Protein AF-A0AAE9Z6B3-F1 (afdb_monomer)

pLDDT: mean 93.0, std 6.12, range [59.91, 98.19]

InterPro domains:
  IPR038622 Cyclodipeptide synthase superfamily [G3DSA:3.40.50.11710] (1-185)

Foldseek 3Di:
DQAQAAEEEEEDEFPPCPPDLLLLLCCQPPVQVGYVAYEYEDALVLQLLVCVLVCVDDSVVSNVVSVVSLVVVVVSNVVSVPDDPRYDYYYPVVCPPPPLLVLLLVLLVVVLVVDPVSVVVLLVVLVVVCVVPDPPVSDDPVSSVSSSSSLSNVLSVLCCVCPPVPNQEYEYQDDDPGSNVVCVVPVVVSVCVSNVHPDGRHDYDHSPVVVD

Mean predicted aligned error: 3.73 Å

Secondary structure (DSSP, 8-state):
---TT-EEEEEE-TT-TTS-HHHHHHIIIIIGGGSSEEEEEE-HHHHHHHHHHTT-S-HHHHHHHHHHHHHHHHHHHHHHT--BTTEEEEETHHHHT-HHHHHHHHHHHHHHHH-HHHHHHHHHHHHHHHHTTS-GGG--HHHHHHHHHHHHHHHHHHHIIIIIS---EEEES---S-HHHHHHHH-HHHHHHHTT-SS---EEEEHHHH--

Nearest PDB structures (foldseek):
  9j61-assembly6_F  TM=7.966E-01  e=5.842E-08  Streptomyces cinnamoneus
  5ocd-assembly5_E  TM=8.007E-01  e=1.135E-07  Fluoribacter dumoffii NY 23
  5ocd-assembly7_G  TM=8.098E-01  e=3.250E-07  Fluoribacter dumoffii NY 23
  5ocd-assembly9_I  TM=7.956E-01  e=2.910E-07  Fluoribacter dumoffii NY 23
  5ocd-assembly6_F  TM=7.881E-01  e=7.882E-07  Fluoribacter dumoffii NY 23

Sequence (212 aa):
MITKNDTVFIPISLGNHYYSTKVLEFIKSYVLPLCSNAQILICDQLRVIIYKMRNVGSHDFISAKVDKEVAQFKRTLNNCGIPNKTTEINTWELVSDSLSYHGILSNVEALVANNPVLRDYVHSLANKLIIRFLNSEQVNAETLLLQKFYIIEETAISLYMTEIYGAQIELYRREEEGLIKYLYKYHTPELKEILHKPVLNRTFISLESIYC

Structure (mmCIF, N/CA/C/O backbone):
data_AF-A0AAE9Z6B3-F1
#
_entry.id   AF-A0AAE9Z6B3-F1
#
loop_
_atom_site.group_PDB
_atom_site.id
_atom_site.type_symbol
_atom_site.label_atom_id
_atom_site.label_alt_id
_atom_site.label_comp_id
_atom_site.label_asym_id
_atom_site.label_entity_id
_atom_site.label_seq_id
_atom_site.pdbx_PDB_ins_code
_atom_site.Cartn_x
_atom_site.Cartn_y
_atom_site.Cartn_z
_atom_site.occupancy
_atom_site.B_iso_or_equiv
_atom_site.auth_seq_id
_atom_site.auth_comp_id
_atom_site.auth_asym_id
_atom_site.auth_atom_id
_atom_site.pdbx_PDB_model_num
ATOM 1 N N . MET A 1 1 ? -1.223 8.221 18.534 1.00 79.81 1 MET A N 1
ATOM 2 C CA . MET A 1 1 ? -1.859 7.235 19.436 1.00 79.81 1 MET A CA 1
ATOM 3 C C . MET A 1 1 ? -3.200 6.888 18.817 1.00 79.81 1 MET A C 1
ATOM 5 O O . MET A 1 1 ? -3.857 7.822 18.385 1.00 79.81 1 MET A O 1
ATOM 9 N N . ILE A 1 2 ? -3.550 5.603 18.704 1.00 89.94 2 ILE A N 1
ATOM 10 C CA . ILE A 1 2 ? -4.846 5.166 18.153 1.00 89.94 2 ILE A CA 1
ATOM 11 C C . ILE A 1 2 ? -5.918 5.358 19.232 1.00 89.94 2 ILE A C 1
ATOM 13 O O . ILE A 1 2 ? -5.690 5.023 20.396 1.00 89.94 2 ILE A O 1
ATOM 17 N N . THR A 1 3 ? -7.062 5.906 18.850 1.00 89.19 3 THR A N 1
ATOM 18 C CA . THR A 1 3 ? -8.202 6.227 19.708 1.00 89.19 3 THR A CA 1
ATOM 19 C C . THR A 1 3 ? -9.478 5.579 19.183 1.00 89.19 3 THR A C 1
ATOM 21 O O . THR A 1 3 ? -9.581 5.237 18.005 1.00 89.19 3 THR A O 1
ATOM 24 N N . LYS A 1 4 ? -10.497 5.458 20.048 1.00 88.88 4 LYS A N 1
ATOM 25 C CA . LYS A 1 4 ? -11.762 4.770 19.727 1.00 88.88 4 LYS A CA 1
ATOM 26 C C . LYS A 1 4 ? -12.571 5.406 18.601 1.00 88.88 4 LYS A C 1
ATOM 28 O O . LYS A 1 4 ? -13.552 4.810 18.180 1.00 88.88 4 LYS A O 1
ATOM 33 N N . ASN A 1 5 ? -12.185 6.590 18.139 1.00 90.06 5 ASN A N 1
ATOM 34 C CA . ASN A 1 5 ? -12.819 7.260 17.011 1.00 90.06 5 ASN A CA 1
ATOM 35 C C . ASN A 1 5 ? -12.079 6.998 15.692 1.00 90.06 5 ASN A C 1
ATOM 37 O O . ASN A 1 5 ? -12.640 7.239 14.626 1.00 90.06 5 ASN A O 1
ATOM 41 N N . ASP A 1 6 ? -10.856 6.471 15.745 1.00 94.00 6 ASP A N 1
ATOM 42 C CA . ASP A 1 6 ? -10.010 6.307 14.570 1.00 94.00 6 ASP A CA 1
ATOM 43 C C . ASP A 1 6 ? -10.398 5.067 13.771 1.00 94.00 6 ASP A C 1
ATOM 45 O O . ASP A 1 6 ? -10.661 4.004 14.334 1.00 94.00 6 ASP A O 1
ATOM 49 N N . THR A 1 7 ? -10.378 5.198 12.445 1.00 96.31 7 THR A N 1
ATOM 50 C CA . THR A 1 7 ? -10.459 4.065 11.518 1.00 96.31 7 THR A CA 1
ATOM 51 C C . THR A 1 7 ? -9.062 3.731 11.008 1.00 96.31 7 THR A C 1
ATOM 53 O O . THR A 1 7 ? -8.334 4.613 10.546 1.00 96.31 7 THR A O 1
ATOM 56 N N . VAL A 1 8 ? -8.687 2.457 11.103 1.00 97.31 8 VAL A N 1
ATOM 57 C CA . VAL A 1 8 ? -7.342 1.970 10.780 1.00 97.31 8 VAL A CA 1
ATOM 58 C C . VAL A 1 8 ? -7.357 1.197 9.466 1.00 97.31 8 VAL A C 1
ATOM 60 O O . VAL A 1 8 ? -8.204 0.339 9.254 1.00 97.31 8 VAL A O 1
ATOM 63 N N . PHE A 1 9 ? -6.386 1.456 8.603 1.00 97.06 9 PHE A N 1
ATOM 64 C CA . PHE A 1 9 ? -6.072 0.688 7.408 1.00 97.06 9 PHE A CA 1
ATOM 65 C C . PHE A 1 9 ? -4.811 -0.149 7.649 1.00 97.06 9 PHE A C 1
ATOM 67 O O . PHE A 1 9 ? -3.780 0.383 8.055 1.00 97.06 9 PHE A O 1
ATOM 74 N N . ILE A 1 10 ? -4.881 -1.457 7.398 1.00 96.69 10 ILE A N 1
ATOM 75 C CA . ILE A 1 10 ? -3.757 -2.391 7.542 1.00 96.69 10 ILE A CA 1
ATOM 76 C C . ILE A 1 10 ? -3.513 -3.075 6.189 1.00 96.69 10 ILE A C 1
ATOM 78 O O . ILE A 1 10 ? -4.157 -4.090 5.895 1.00 96.69 10 ILE A O 1
ATOM 82 N N . PRO A 1 11 ? -2.604 -2.552 5.347 1.00 95.50 11 PRO A N 1
ATOM 83 C CA . PRO A 1 11 ? -2.221 -3.231 4.117 1.00 95.50 11 PRO A CA 1
ATOM 84 C C . PRO A 1 11 ? -1.402 -4.485 4.433 1.00 95.50 11 PRO A C 1
ATOM 86 O O . PRO A 1 11 ? -0.462 -4.452 5.226 1.00 95.50 11 PRO A O 1
ATOM 89 N N . ILE A 1 12 ? -1.727 -5.599 3.783 1.00 94.06 12 ILE A N 1
ATOM 90 C CA . ILE A 1 12 ? -1.006 -6.865 3.904 1.00 94.06 12 ILE A CA 1
ATOM 91 C C . ILE A 1 12 ? -0.349 -7.193 2.568 1.00 94.06 12 ILE A C 1
ATOM 93 O O . ILE A 1 12 ? -1.006 -7.596 1.608 1.00 94.06 12 ILE A O 1
ATOM 97 N N . SER A 1 13 ? 0.979 -7.098 2.533 1.00 88.44 13 SER A N 1
ATOM 98 C CA . SER A 1 13 ? 1.781 -7.599 1.417 1.00 88.44 13 SER A CA 1
ATOM 99 C C . SER A 1 13 ? 1.987 -9.113 1.552 1.00 88.44 13 SER A C 1
ATOM 101 O O . SER A 1 13 ? 2.655 -9.587 2.479 1.00 88.44 13 SER A O 1
ATOM 103 N N . LEU A 1 14 ? 1.402 -9.891 0.636 1.00 85.56 14 LEU A N 1
ATOM 104 C CA . LEU A 1 14 ? 1.547 -11.348 0.621 1.00 85.56 14 LEU A CA 1
ATOM 105 C C . LEU A 1 14 ? 2.993 -11.771 0.322 1.00 85.56 14 LEU A C 1
ATOM 107 O O . LEU A 1 14 ? 3.691 -11.199 -0.518 1.00 85.56 14 LEU A O 1
ATOM 111 N N . GLY A 1 15 ? 3.450 -12.814 1.017 1.00 77.19 15 GLY A N 1
ATOM 112 C CA . GLY A 1 15 ? 4.823 -13.319 0.934 1.00 77.19 15 GLY A CA 1
ATOM 113 C C . GLY A 1 15 ? 5.852 -12.533 1.750 1.00 77.19 15 GLY A C 1
ATOM 114 O O . GLY A 1 15 ? 7.023 -12.905 1.749 1.00 77.19 15 GLY A O 1
ATOM 115 N N . ASN A 1 16 ? 5.434 -11.492 2.477 1.00 69.25 16 ASN A N 1
ATOM 116 C CA . ASN A 1 16 ? 6.214 -10.929 3.572 1.00 69.25 16 ASN A CA 1
ATOM 117 C C . ASN A 1 16 ? 5.939 -11.745 4.845 1.00 69.25 16 ASN A C 1
ATOM 119 O O . ASN A 1 16 ? 4.817 -11.766 5.347 1.00 69.25 16 ASN A O 1
ATOM 123 N N . HIS A 1 17 ? 6.961 -12.406 5.393 1.00 77.00 17 HIS A N 1
ATOM 124 C CA . HIS A 1 17 ? 6.833 -13.234 6.603 1.00 77.00 17 HIS A CA 1
ATOM 125 C C . HIS A 1 17 ? 6.549 -12.434 7.887 1.00 77.00 17 HIS A C 1
ATOM 127 O O . HIS A 1 17 ? 6.454 -13.018 8.964 1.00 77.00 17 HIS A O 1
ATOM 133 N N . TYR A 1 18 ? 6.424 -11.108 7.793 1.00 87.44 18 TYR A N 1
ATOM 134 C CA . TYR A 1 18 ? 6.188 -10.244 8.941 1.00 87.44 18 TYR A CA 1
ATOM 135 C C . TYR A 1 18 ? 4.866 -10.532 9.661 1.00 87.44 18 TYR A C 1
ATOM 137 O O . TYR A 1 18 ? 4.858 -10.622 10.885 1.00 87.44 18 TYR A O 1
ATOM 145 N N . TYR A 1 19 ? 3.767 -10.738 8.926 1.00 90.69 19 TYR A N 1
ATOM 146 C CA . TYR A 1 19 ? 2.436 -11.002 9.497 1.00 90.69 19 TYR A CA 1
ATOM 147 C C . TYR A 1 19 ? 2.290 -12.451 9.990 1.00 90.69 19 TYR A C 1
ATOM 149 O O . TYR A 1 19 ? 1.404 -13.197 9.577 1.00 90.69 19 TYR A O 1
ATOM 157 N N . SER A 1 20 ? 3.207 -12.857 10.866 1.00 90.62 20 SER A N 1
ATOM 158 C CA . SER A 1 20 ? 3.158 -14.110 11.612 1.00 90.62 20 SER A CA 1
ATOM 159 C C . SER A 1 20 ? 1.989 -14.123 12.601 1.00 90.62 20 SER A C 1
ATOM 161 O O . SER A 1 20 ? 1.474 -13.069 12.978 1.00 90.62 20 SER A O 1
ATOM 163 N N . THR A 1 21 ? 1.617 -15.308 13.094 1.00 91.62 21 THR A N 1
ATOM 164 C CA . THR A 1 21 ? 0.572 -15.471 14.120 1.00 91.62 21 THR A CA 1
ATOM 165 C C . THR A 1 21 ? 0.771 -14.531 15.308 1.00 91.62 21 THR A C 1
ATOM 167 O O . THR A 1 21 ? -0.182 -13.894 15.732 1.00 91.62 21 THR A O 1
ATOM 170 N N . LYS A 1 22 ? 2.011 -14.345 15.781 1.00 92.88 22 LYS A N 1
ATOM 171 C CA . LYS A 1 22 ? 2.299 -13.460 16.920 1.00 92.88 22 LYS A CA 1
ATOM 172 C C . LYS A 1 22 ? 1.983 -11.987 16.632 1.00 92.88 22 LYS A C 1
ATOM 174 O O . LYS A 1 22 ? 1.460 -11.290 17.494 1.00 92.88 22 LYS A O 1
ATOM 179 N N . VAL A 1 23 ? 2.287 -11.508 15.423 1.00 93.88 23 VAL A N 1
ATOM 180 C CA . VAL A 1 23 ? 1.966 -10.129 15.008 1.00 93.88 23 VAL A CA 1
ATOM 181 C C . VAL A 1 23 ? 0.456 -9.962 14.858 1.00 93.88 23 VAL A C 1
ATOM 183 O O . VAL A 1 23 ? -0.101 -8.955 15.281 1.00 93.88 23 VAL A O 1
ATOM 186 N N . LEU A 1 24 ? -0.222 -10.963 14.296 1.00 94.75 24 LEU A N 1
ATOM 187 C CA . LEU A 1 24 ? -1.677 -10.970 14.149 1.00 94.75 24 LEU A CA 1
ATOM 188 C C . LEU A 1 24 ? -2.397 -10.990 15.510 1.00 94.75 24 LEU A C 1
ATOM 190 O O . LEU A 1 24 ? -3.359 -10.250 15.707 1.00 94.75 24 LEU A O 1
ATOM 194 N N . GLU A 1 25 ? -1.905 -11.775 16.469 1.00 94.44 25 GLU A N 1
AT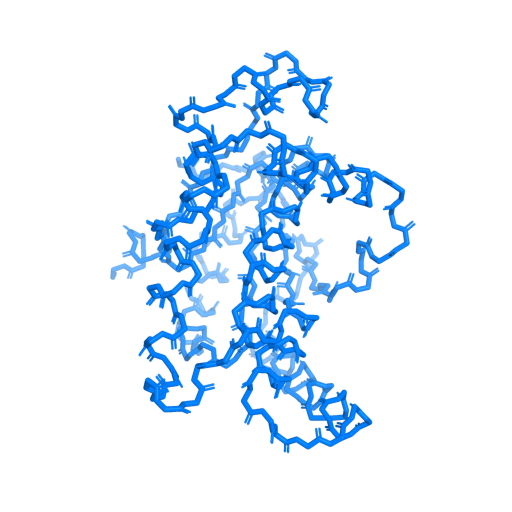OM 195 C CA . GLU A 1 25 ? -2.391 -11.800 17.855 1.00 94.44 25 GLU A CA 1
ATOM 196 C C . GLU A 1 25 ? -2.185 -10.459 18.563 1.00 94.44 25 GLU A C 1
ATOM 198 O O . GLU A 1 25 ? -3.076 -9.993 19.279 1.00 94.44 25 GLU A O 1
ATOM 203 N N . PHE A 1 26 ? -1.051 -9.795 18.331 1.00 95.06 26 PHE A N 1
ATOM 204 C CA . PHE A 1 26 ? -0.826 -8.443 18.831 1.00 95.06 26 PHE A CA 1
ATOM 205 C C . PHE A 1 26 ? -1.792 -7.433 18.211 1.00 95.06 26 PHE A C 1
ATOM 207 O O . PHE A 1 26 ? -2.439 -6.693 18.945 1.00 95.06 26 PHE A O 1
ATOM 214 N N . ILE A 1 27 ? -1.956 -7.431 16.883 1.00 95.25 27 ILE A N 1
ATOM 215 C CA . ILE A 1 27 ? -2.922 -6.549 16.211 1.00 95.25 27 ILE A CA 1
ATOM 216 C C . ILE A 1 27 ? -4.311 -6.756 16.822 1.00 95.25 27 ILE A C 1
ATOM 218 O O . ILE A 1 27 ? -4.953 -5.792 17.236 1.00 95.25 27 ILE A O 1
ATOM 222 N N . LYS A 1 28 ? -4.746 -8.010 16.970 1.00 95.25 28 LYS A N 1
ATOM 223 C CA . LYS A 1 28 ? -6.041 -8.340 17.569 1.00 95.25 28 LYS A CA 1
ATOM 224 C C . LYS A 1 28 ? -6.192 -7.853 19.007 1.00 95.25 28 LYS A C 1
ATOM 226 O O . LYS A 1 28 ? -7.256 -7.357 19.360 1.00 95.25 28 LYS A O 1
ATOM 231 N N . SER A 1 29 ? -5.189 -8.070 19.851 1.00 93.44 29 SER A N 1
ATOM 232 C CA . SER A 1 29 ? -5.301 -7.816 21.293 1.00 93.44 29 SER A CA 1
ATOM 233 C C . SER A 1 29 ? -5.010 -6.367 21.681 1.00 93.44 29 SER A C 1
ATOM 235 O O . SER A 1 29 ? -5.545 -5.898 22.682 1.00 93.44 29 SER A O 1
ATOM 237 N N . TYR A 1 30 ? -4.202 -5.655 20.892 1.00 93.00 30 TYR A N 1
ATOM 238 C CA . TYR A 1 30 ? -3.736 -4.309 21.211 1.00 93.00 30 TYR A CA 1
ATOM 239 C C . TYR A 1 30 ? -4.297 -3.236 20.277 1.00 93.00 30 TYR A C 1
ATOM 241 O O . TYR A 1 30 ? -4.717 -2.187 20.747 1.00 93.00 30 TYR A O 1
ATOM 249 N N . VAL A 1 31 ? -4.333 -3.473 18.964 1.00 93.69 31 VAL A N 1
ATOM 250 C CA . VAL A 1 31 ? -4.718 -2.443 17.982 1.00 93.69 31 VAL A CA 1
ATOM 251 C C . VAL A 1 31 ? -6.230 -2.394 17.795 1.00 93.69 31 VAL A C 1
ATOM 253 O O . VAL A 1 31 ? -6.834 -1.339 17.970 1.00 93.69 31 VAL A O 1
ATOM 256 N N . LEU A 1 32 ? -6.850 -3.529 17.457 1.00 93.88 32 LEU A N 1
ATOM 257 C CA . LEU A 1 32 ? -8.277 -3.586 17.115 1.00 93.88 32 LEU A CA 1
ATOM 258 C C . LEU A 1 32 ? -9.214 -3.082 18.235 1.00 93.88 32 LEU A C 1
ATOM 260 O O . LEU A 1 32 ? -10.207 -2.437 17.908 1.00 93.88 32 LEU A O 1
ATOM 264 N N . PRO A 1 33 ? -8.933 -3.293 19.540 1.00 93.56 33 PRO A N 1
ATOM 265 C CA . PRO A 1 33 ? -9.778 -2.762 20.612 1.00 93.56 33 PRO A CA 1
ATOM 266 C C . PRO A 1 33 ? -9.689 -1.240 20.785 1.00 93.56 33 PRO A C 1
ATOM 268 O O . PRO A 1 33 ? -10.518 -0.655 21.488 1.00 93.56 33 PRO A O 1
ATOM 271 N N . LEU A 1 34 ? -8.662 -0.606 20.207 1.00 93.38 34 LEU A N 1
ATOM 272 C CA . LEU A 1 34 ? -8.429 0.829 20.328 1.00 93.38 34 LEU A CA 1
ATOM 273 C C . LEU A 1 34 ? -9.102 1.636 19.228 1.00 93.38 34 LEU A C 1
ATOM 275 O O . LEU A 1 34 ? -9.313 2.812 19.468 1.00 93.38 34 LEU A O 1
ATOM 279 N N . CYS A 1 35 ? -9.431 1.058 18.073 1.00 93.81 35 CYS A N 1
ATOM 280 C CA . CYS A 1 35 ? -10.037 1.767 16.941 1.00 93.81 35 CYS A CA 1
ATOM 281 C C . CYS A 1 35 ? -11.561 1.574 16.865 1.00 93.81 35 CYS A C 1
ATOM 283 O O . CYS A 1 35 ? -12.096 0.601 17.398 1.00 93.81 35 CYS A O 1
ATOM 285 N N . SER A 1 36 ? -12.261 2.480 16.172 1.00 94.88 36 SER A N 1
ATOM 286 C CA . SER A 1 36 ? -13.690 2.310 15.864 1.00 94.88 36 SER A CA 1
ATOM 287 C C . SER A 1 36 ? -13.903 1.190 14.853 1.00 94.88 36 SER A C 1
ATOM 289 O O . SER A 1 36 ? -14.767 0.345 15.058 1.00 94.88 36 SER A O 1
ATOM 291 N N . ASN A 1 37 ? -13.090 1.188 13.793 1.00 95.69 37 ASN A N 1
ATOM 292 C CA . ASN A 1 37 ? -13.112 0.226 12.700 1.00 95.69 37 ASN A CA 1
ATOM 293 C C . ASN A 1 37 ? -11.693 -0.046 12.185 1.00 95.69 37 ASN A C 1
ATOM 295 O O . ASN A 1 37 ? -10.824 0.828 12.215 1.00 95.69 37 ASN A O 1
ATOM 299 N N . ALA A 1 38 ? -11.475 -1.245 11.657 1.00 97.00 38 ALA A N 1
ATOM 300 C CA . ALA A 1 38 ? -10.241 -1.638 11.000 1.00 97.00 38 ALA A CA 1
ATOM 301 C C . ALA A 1 38 ? -10.530 -2.271 9.637 1.00 97.00 38 ALA A C 1
ATOM 303 O O . ALA A 1 38 ? -11.299 -3.223 9.525 1.00 97.00 38 ALA A O 1
ATOM 304 N N . GLN A 1 39 ? -9.853 -1.771 8.612 1.00 96.94 39 GLN A N 1
ATOM 305 C CA . GLN A 1 39 ? -9.853 -2.316 7.270 1.00 96.94 39 GLN A CA 1
ATOM 306 C C . GLN A 1 39 ? -8.517 -3.003 7.006 1.00 96.94 39 GLN A C 1
ATOM 308 O O . GLN A 1 39 ? -7.496 -2.352 6.780 1.00 96.94 39 GLN A O 1
ATOM 313 N N . ILE A 1 40 ? -8.524 -4.330 6.996 1.00 97.06 40 ILE A N 1
ATOM 314 C CA . ILE A 1 40 ? -7.387 -5.125 6.539 1.00 97.06 40 ILE A CA 1
ATOM 315 C C . ILE A 1 40 ? -7.553 -5.327 5.036 1.00 97.06 40 ILE A C 1
ATOM 317 O O . ILE A 1 40 ? -8.584 -5.835 4.595 1.00 97.06 40 ILE A O 1
ATOM 321 N N . LEU A 1 41 ? -6.555 -4.931 4.250 1.00 96.81 41 LEU A N 1
ATOM 322 C CA . LEU A 1 41 ? -6.550 -5.134 2.803 1.00 96.81 41 LEU A CA 1
ATOM 323 C C . LEU A 1 41 ? -5.425 -6.089 2.435 1.00 96.81 41 LEU A C 1
ATOM 325 O O . LEU A 1 41 ? -4.251 -5.794 2.648 1.00 96.81 41 LEU A O 1
ATOM 329 N N . ILE A 1 42 ? -5.777 -7.236 1.873 1.00 96.38 42 ILE A N 1
ATOM 330 C CA . ILE A 1 42 ? -4.816 -8.171 1.305 1.00 96.38 42 ILE A CA 1
ATOM 331 C C . ILE A 1 42 ? -4.454 -7.660 -0.090 1.00 96.38 42 ILE A C 1
ATOM 333 O O . ILE A 1 42 ? -5.292 -7.685 -0.985 1.00 96.38 42 ILE A O 1
ATOM 337 N N . CYS A 1 43 ? -3.217 -7.193 -0.270 1.00 94.56 43 CYS A N 1
ATOM 338 C CA . CYS A 1 43 ? -2.735 -6.602 -1.521 1.00 94.56 43 CYS A CA 1
ATOM 339 C C . CYS A 1 43 ? -2.317 -7.692 -2.527 1.00 94.56 43 CYS A C 1
ATOM 341 O O . CYS A 1 43 ? -1.150 -7.825 -2.901 1.00 94.56 43 CYS A O 1
ATOM 343 N N . ASP A 1 44 ? -3.274 -8.517 -2.931 1.00 95.00 44 ASP A N 1
ATOM 344 C CA . ASP A 1 44 ? -3.116 -9.638 -3.857 1.00 95.00 44 ASP A CA 1
ATOM 345 C C . ASP A 1 44 ? -2.741 -9.212 -5.281 1.00 95.00 44 ASP A C 1
ATOM 347 O O . ASP A 1 44 ? -1.844 -9.812 -5.876 1.00 95.00 44 ASP A O 1
ATOM 351 N N . GLN A 1 45 ? -3.294 -8.117 -5.801 1.00 93.81 45 GLN A N 1
ATOM 352 C CA . GLN A 1 45 ? -2.881 -7.602 -7.114 1.00 93.81 45 GLN A CA 1
ATOM 353 C C . GLN A 1 45 ? -1.399 -7.187 -7.149 1.00 93.81 45 GLN A C 1
ATOM 355 O O . GLN A 1 45 ? -0.677 -7.480 -8.106 1.00 93.81 45 GLN A O 1
ATOM 360 N N . LEU A 1 46 ? -0.890 -6.589 -6.067 1.00 93.94 46 LEU A N 1
ATOM 361 C CA . LEU A 1 46 ? 0.537 -6.276 -5.938 1.00 93.94 46 LEU A CA 1
ATOM 362 C C . LEU A 1 46 ? 1.399 -7.554 -5.934 1.00 93.94 46 LEU A C 1
ATOM 364 O O . LEU A 1 46 ? 2.504 -7.577 -6.484 1.00 93.94 46 LEU A O 1
ATOM 368 N N . ARG A 1 47 ? 0.878 -8.660 -5.382 1.00 94.44 47 ARG A N 1
ATOM 369 C CA . ARG A 1 47 ? 1.537 -9.975 -5.412 1.00 94.44 47 ARG A CA 1
ATOM 370 C C . ARG A 1 47 ? 1.614 -10.555 -6.825 1.00 94.44 47 ARG A C 1
ATOM 372 O O . ARG A 1 47 ? 2.646 -11.134 -7.174 1.00 94.44 47 ARG A O 1
ATOM 379 N N . VAL A 1 48 ? 0.581 -10.363 -7.648 1.00 94.88 48 VAL A N 1
ATOM 380 C CA . VAL A 1 48 ? 0.594 -10.742 -9.073 1.00 94.88 48 VAL A CA 1
ATOM 381 C C . VAL A 1 48 ? 1.741 -10.038 -9.803 1.00 94.88 48 VAL A C 1
ATOM 383 O O . VAL A 1 48 ? 2.490 -10.694 -10.530 1.00 94.88 48 VAL A O 1
ATOM 386 N N . ILE A 1 49 ? 1.940 -8.735 -9.570 1.00 94.00 49 ILE A N 1
ATOM 387 C CA . ILE A 1 49 ? 3.041 -7.967 -10.180 1.00 94.00 49 ILE A CA 1
ATOM 388 C C . ILE A 1 49 ? 4.404 -8.544 -9.768 1.00 94.00 49 ILE A C 1
ATOM 390 O O . ILE A 1 49 ? 5.265 -8.764 -10.621 1.00 94.00 49 ILE A O 1
ATOM 394 N N . ILE A 1 50 ? 4.589 -8.883 -8.486 1.00 92.31 50 ILE A N 1
ATOM 395 C CA . ILE A 1 50 ? 5.823 -9.525 -7.997 1.00 92.31 50 ILE A CA 1
ATOM 396 C C . ILE A 1 50 ? 6.090 -10.857 -8.710 1.00 92.31 50 ILE A C 1
ATOM 398 O O . ILE A 1 50 ? 7.231 -11.146 -9.076 1.00 92.31 50 ILE A O 1
ATOM 402 N N . TYR A 1 51 ? 5.063 -11.680 -8.923 1.00 93.75 51 TYR A N 1
ATOM 403 C CA . TYR A 1 51 ? 5.218 -12.950 -9.634 1.00 93.75 51 TYR A CA 1
ATOM 404 C C . TYR A 1 51 ? 5.492 -12.797 -11.127 1.00 93.75 51 TYR A C 1
ATOM 406 O O . TYR A 1 51 ? 6.270 -13.593 -11.660 1.00 93.75 51 TYR A O 1
ATOM 414 N N . LYS A 1 52 ? 4.960 -11.752 -11.771 1.00 93.12 52 LYS A N 1
ATOM 415 C CA . LYS A 1 52 ? 5.341 -11.378 -13.141 1.00 93.12 52 LYS A CA 1
ATOM 416 C C . LYS A 1 52 ? 6.818 -10.991 -13.216 1.00 93.12 52 LYS A C 1
ATOM 418 O O . LYS A 1 52 ? 7.548 -11.5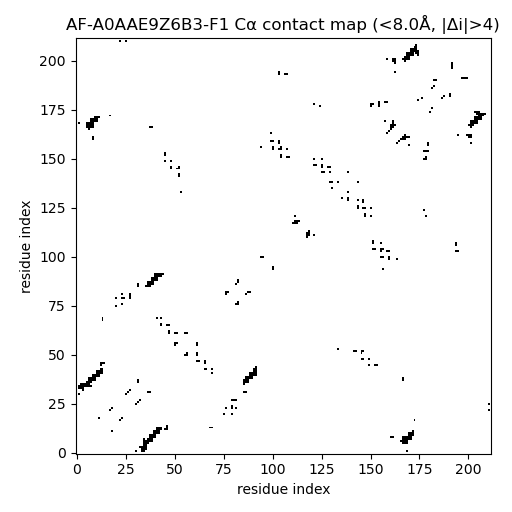73 -14.009 1.00 93.12 52 LYS A O 1
ATOM 423 N N . MET A 1 53 ? 7.289 -10.119 -12.319 1.00 91.62 53 MET A N 1
ATOM 424 C CA . MET A 1 53 ? 8.708 -9.725 -12.255 1.00 91.62 53 MET A CA 1
ATOM 425 C C . MET A 1 53 ? 9.658 -10.913 -12.043 1.00 91.62 5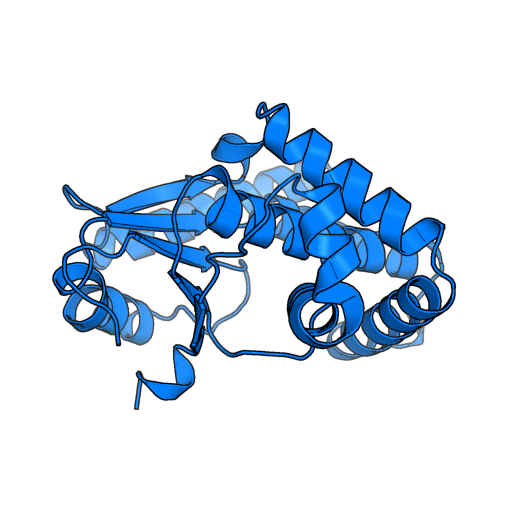3 MET A C 1
ATOM 427 O O . MET A 1 53 ? 10.792 -10.895 -12.509 1.00 91.62 53 MET A O 1
ATOM 431 N N . ARG A 1 54 ? 9.207 -11.954 -11.336 1.00 89.94 54 ARG A N 1
ATOM 432 C CA . ARG A 1 54 ? 9.982 -13.176 -11.061 1.00 89.94 54 ARG A CA 1
ATOM 433 C C . ARG A 1 54 ? 9.820 -14.271 -12.117 1.00 89.94 54 ARG A C 1
ATOM 435 O O . ARG A 1 54 ? 10.375 -15.350 -11.929 1.00 89.94 54 ARG A O 1
ATOM 442 N N . ASN A 1 55 ? 9.046 -14.025 -13.174 1.00 89.38 55 ASN A N 1
ATOM 443 C CA . ASN A 1 55 ? 8.739 -14.993 -14.226 1.00 89.38 55 ASN A CA 1
ATOM 444 C C . ASN A 1 55 ? 8.277 -16.363 -13.677 1.00 89.38 55 ASN A C 1
ATOM 446 O O . ASN A 1 55 ? 8.764 -17.418 -14.075 1.00 89.38 55 ASN A O 1
ATOM 450 N N . VAL A 1 56 ? 7.366 -16.346 -12.695 1.00 89.25 56 VAL A N 1
ATOM 451 C CA . VAL A 1 56 ? 6.940 -17.557 -11.961 1.00 89.25 56 VAL A CA 1
ATOM 452 C C . VAL A 1 56 ? 6.104 -18.517 -12.820 1.00 89.25 56 VAL A C 1
ATOM 454 O O . VAL A 1 56 ? 6.021 -19.703 -12.500 1.00 89.25 56 VAL A O 1
ATOM 457 N N . GLY A 1 57 ? 5.480 -18.032 -13.894 1.00 92.31 57 GLY A N 1
ATOM 458 C CA . GLY A 1 57 ? 4.678 -18.844 -14.806 1.00 92.31 57 GLY A CA 1
ATOM 459 C C . GLY A 1 57 ? 3.729 -18.003 -15.658 1.00 92.31 57 GLY A C 1
ATOM 460 O O . GLY A 1 57 ? 3.853 -16.781 -15.721 1.00 92.31 57 GLY A O 1
ATOM 461 N N . SER A 1 58 ? 2.763 -18.670 -16.295 1.00 95.31 58 SER A N 1
ATOM 462 C CA . SER A 1 58 ? 1.691 -18.005 -17.045 1.00 95.31 58 SER A CA 1
ATOM 463 C C . SER A 1 58 ? 0.794 -17.162 -16.134 1.00 95.31 58 SER A C 1
ATOM 465 O O . SER A 1 58 ? 0.772 -17.344 -14.915 1.00 95.31 58 SER A O 1
ATOM 467 N N . HIS A 1 59 ? 0.009 -16.263 -16.734 1.00 93.94 59 HIS A N 1
ATOM 468 C CA . HIS A 1 59 ? -0.951 -15.445 -15.997 1.00 93.94 59 HIS A CA 1
ATOM 469 C C . HIS A 1 59 ? -1.917 -16.297 -15.157 1.00 93.94 59 HIS A C 1
ATOM 471 O O . HIS A 1 59 ? -2.009 -16.077 -13.954 1.00 93.94 59 HIS A O 1
ATOM 477 N N . ASP A 1 60 ? -2.534 -17.324 -15.749 1.00 96.06 60 ASP A N 1
ATOM 478 C CA . ASP A 1 60 ? -3.480 -18.208 -15.052 1.00 96.06 60 ASP A CA 1
ATOM 479 C C . ASP A 1 60 ? -2.835 -18.935 -13.868 1.00 96.06 60 ASP A C 1
ATOM 481 O O . ASP A 1 60 ? -3.435 -19.075 -12.800 1.00 96.06 60 ASP A O 1
ATOM 485 N N . PHE A 1 61 ? -1.580 -19.368 -14.029 1.00 97.44 61 PHE A N 1
ATOM 486 C CA . PHE A 1 61 ? -0.834 -20.002 -12.948 1.00 97.44 61 PHE A CA 1
ATOM 487 C C . PHE A 1 61 ? -0.549 -19.019 -11.807 1.00 97.44 61 PHE A C 1
ATOM 489 O O . PHE A 1 61 ? -0.697 -19.374 -10.636 1.00 97.44 61 PHE A O 1
ATOM 496 N N . ILE A 1 62 ? -0.148 -17.789 -12.141 1.00 96.75 62 ILE A N 1
ATOM 497 C CA . ILE A 1 62 ? 0.103 -16.725 -11.167 1.00 96.75 62 ILE A CA 1
ATOM 498 C C . ILE A 1 62 ? -1.178 -16.407 -10.392 1.00 96.75 62 ILE A C 1
ATOM 500 O O . ILE A 1 62 ? -1.136 -16.424 -9.163 1.00 96.75 62 ILE A O 1
ATOM 504 N N . SER A 1 63 ? -2.300 -16.187 -11.080 1.00 95.12 63 SER A N 1
ATOM 505 C CA . SER A 1 63 ? -3.592 -15.888 -10.452 1.00 95.12 63 SER A CA 1
ATOM 506 C C . SER A 1 63 ? -4.017 -17.012 -9.505 1.00 95.12 63 SER A C 1
ATOM 508 O O . SER A 1 63 ? -4.170 -16.781 -8.308 1.00 95.12 63 SER A O 1
ATOM 510 N N . ALA A 1 64 ? -4.023 -18.267 -9.973 1.00 96.56 64 ALA A N 1
ATOM 511 C CA . ALA A 1 64 ? -4.377 -19.416 -9.135 1.00 96.56 64 ALA A CA 1
ATOM 512 C C . ALA A 1 64 ? -3.439 -19.603 -7.926 1.00 96.56 64 ALA A C 1
ATOM 514 O O . ALA A 1 64 ? -3.843 -20.124 -6.880 1.00 96.56 64 ALA A O 1
ATOM 515 N N . LYS A 1 65 ? -2.162 -19.220 -8.051 1.00 96.62 65 LYS A N 1
ATOM 516 C CA . LYS A 1 65 ? -1.204 -19.249 -6.940 1.00 96.62 65 LYS A CA 1
ATOM 517 C C . LYS A 1 65 ? -1.504 -18.154 -5.915 1.00 96.62 65 LYS A C 1
ATOM 519 O O . LYS A 1 65 ? -1.482 -18.444 -4.720 1.00 96.62 65 LYS A O 1
ATOM 524 N N . VAL A 1 66 ? -1.796 -16.935 -6.364 1.00 96.56 66 VAL A N 1
ATOM 525 C CA . VAL A 1 66 ? -2.164 -15.818 -5.483 1.00 96.56 66 VAL A CA 1
ATOM 526 C C . VAL A 1 66 ? -3.476 -16.111 -4.756 1.00 96.56 66 VAL A C 1
ATOM 528 O O . VAL A 1 66 ? -3.510 -15.974 -3.536 1.00 96.56 66 VAL A O 1
ATOM 531 N N . ASP A 1 67 ? -4.491 -16.648 -5.434 1.00 96.19 67 ASP A N 1
ATOM 532 C CA . ASP A 1 67 ? -5.771 -17.028 -4.813 1.00 96.19 67 ASP A CA 1
ATOM 533 C C . ASP A 1 67 ? -5.582 -18.026 -3.665 1.00 96.19 67 ASP A C 1
ATOM 535 O O . ASP A 1 67 ? -6.182 -17.909 -2.591 1.00 96.19 67 ASP A O 1
ATOM 539 N N . LYS A 1 68 ? -4.690 -19.007 -3.856 1.00 96.19 68 LYS A N 1
ATOM 540 C CA . LYS A 1 68 ? -4.329 -19.967 -2.804 1.00 96.19 68 LYS A CA 1
ATOM 541 C C . LYS A 1 68 ? -3.661 -19.283 -1.611 1.00 96.19 68 LYS A C 1
ATOM 543 O O . LYS A 1 68 ? -3.987 -19.628 -0.472 1.00 96.19 68 LYS A O 1
ATOM 548 N N . GLU A 1 69 ? -2.758 -18.329 -1.848 1.00 95.75 69 GLU A N 1
ATOM 549 C CA . GLU A 1 69 ? -2.093 -17.548 -0.793 1.00 95.75 69 GLU A CA 1
ATOM 550 C C . GLU A 1 69 ? -3.087 -16.665 -0.032 1.00 95.75 69 GLU A C 1
ATOM 552 O O . GLU A 1 69 ? -3.073 -16.659 1.200 1.00 95.75 69 GLU A O 1
ATOM 557 N N . VAL A 1 70 ? -4.002 -15.996 -0.739 1.00 96.69 70 VAL A N 1
ATOM 558 C CA . VAL A 1 70 ? -5.098 -15.215 -0.147 1.00 96.69 70 VAL A CA 1
ATOM 559 C C . VAL A 1 70 ? -5.968 -16.107 0.732 1.00 96.69 70 VAL A C 1
ATOM 561 O O . VAL A 1 70 ? -6.199 -15.791 1.900 1.00 96.69 70 VAL A O 1
ATOM 564 N N . ALA A 1 71 ? -6.422 -17.252 0.214 1.00 95.81 71 ALA A N 1
ATOM 565 C CA . ALA A 1 71 ? -7.260 -18.184 0.962 1.00 95.81 71 ALA A CA 1
ATOM 566 C C . ALA A 1 71 ? -6.540 -18.735 2.204 1.00 95.81 71 ALA A C 1
ATOM 568 O O . ALA A 1 71 ? -7.145 -18.870 3.270 1.00 95.81 71 ALA A O 1
ATOM 569 N N . GLN A 1 72 ? -5.244 -19.040 2.093 1.00 94.56 72 GLN A N 1
ATOM 570 C CA . GLN A 1 72 ? -4.431 -19.465 3.230 1.00 94.56 72 GLN A CA 1
ATOM 571 C C . GLN A 1 72 ? -4.300 -18.359 4.276 1.00 94.56 72 GLN A C 1
ATOM 573 O O . GLN A 1 72 ? -4.486 -18.628 5.461 1.00 94.56 72 GLN A O 1
ATOM 578 N N . PHE A 1 73 ? -4.032 -17.124 3.856 1.00 95.69 73 PHE A N 1
ATOM 579 C CA . PHE A 1 73 ? -3.887 -16.006 4.778 1.00 95.69 73 PHE A CA 1
ATOM 580 C C . PHE A 1 73 ? -5.211 -15.657 5.471 1.00 95.69 73 PHE A C 1
ATOM 582 O O . PHE A 1 73 ? -5.232 -15.499 6.690 1.00 95.69 73 PHE A O 1
ATOM 589 N N . LYS A 1 74 ? -6.338 -15.655 4.743 1.00 95.56 74 LYS A N 1
ATOM 590 C CA . LYS A 1 74 ? -7.683 -15.500 5.328 1.00 95.56 74 LYS A CA 1
ATOM 591 C C . LYS A 1 74 ? -7.968 -16.575 6.388 1.00 95.56 74 LYS A C 1
ATOM 593 O O . LYS A 1 74 ? -8.471 -16.246 7.460 1.00 95.56 74 LYS A O 1
ATOM 598 N N . ARG A 1 75 ? -7.583 -17.840 6.157 1.00 94.94 75 ARG A N 1
ATOM 599 C CA . ARG A 1 75 ? -7.673 -18.896 7.190 1.00 94.94 75 ARG A CA 1
ATOM 600 C C . ARG A 1 75 ? -6.823 -18.575 8.420 1.00 94.94 75 ARG A C 1
ATOM 602 O O . ARG A 1 75 ? -7.301 -18.752 9.535 1.00 94.94 75 ARG A O 1
ATOM 609 N N . THR A 1 76 ? -5.602 -18.073 8.242 1.00 94.31 76 THR A N 1
ATOM 610 C CA . THR A 1 76 ? -4.751 -17.643 9.365 1.00 94.31 76 THR A CA 1
ATOM 611 C C . THR A 1 76 ? -5.403 -16.513 10.168 1.00 94.31 76 THR A C 1
ATOM 613 O O . THR A 1 76 ? -5.454 -16.605 11.393 1.00 94.31 76 THR A O 1
ATOM 616 N N . LEU A 1 77 ? -5.961 -15.490 9.507 1.00 95.38 77 LEU A N 1
ATOM 617 C CA . LEU A 1 77 ? -6.693 -14.398 10.168 1.00 95.38 77 LEU A CA 1
ATOM 618 C C . LEU A 1 77 ? -7.898 -14.923 10.967 1.00 95.38 77 LEU A C 1
ATOM 620 O O . LEU A 1 77 ? -8.090 -14.534 12.121 1.00 95.38 77 LEU A O 1
ATOM 624 N N . ASN A 1 78 ? -8.673 -15.842 10.381 1.00 94.94 78 ASN A N 1
ATOM 625 C CA . ASN A 1 78 ? -9.815 -16.482 11.040 1.00 94.94 78 ASN A CA 1
ATOM 626 C C . ASN A 1 78 ? -9.388 -17.281 12.273 1.00 94.94 78 ASN A C 1
ATOM 628 O O . ASN A 1 78 ? -9.995 -17.138 13.330 1.00 94.94 78 ASN A O 1
ATOM 632 N N . ASN A 1 79 ? -8.316 -18.068 12.168 1.00 94.12 79 ASN A N 1
ATOM 633 C CA . ASN A 1 79 ? -7.785 -18.847 13.288 1.00 94.12 79 ASN A CA 1
ATOM 634 C C . ASN A 1 79 ? -7.257 -17.950 14.417 1.00 94.12 79 ASN A C 1
ATOM 636 O O . ASN A 1 79 ? -7.361 -18.310 15.585 1.00 94.12 79 ASN A O 1
ATOM 640 N N . CYS A 1 80 ? -6.741 -16.763 14.085 1.00 93.94 80 CYS A N 1
ATOM 641 C CA . CYS A 1 80 ? -6.384 -15.756 15.083 1.00 93.94 80 CYS A CA 1
ATOM 642 C C . CYS A 1 80 ? -7.624 -15.082 15.695 1.00 93.94 80 CYS A C 1
ATOM 644 O O . CYS A 1 80 ? -7.516 -14.435 16.733 1.00 93.94 80 CYS A O 1
ATOM 646 N N . GLY A 1 81 ? -8.812 -15.219 15.096 1.00 93.06 81 GLY A N 1
ATOM 647 C CA . GLY A 1 81 ? -10.042 -14.538 15.506 1.00 93.06 81 GLY A CA 1
ATOM 648 C C . GLY A 1 81 ? -10.004 -13.032 15.245 1.00 93.06 81 GLY A C 1
ATOM 649 O O . GLY A 1 81 ? -10.479 -12.264 16.077 1.00 93.06 81 GLY A O 1
ATOM 650 N N . ILE A 1 82 ? -9.362 -12.616 14.149 1.00 94.56 82 ILE A N 1
ATOM 651 C CA . ILE A 1 82 ? -9.290 -11.212 13.723 1.00 94.56 82 ILE A CA 1
ATOM 652 C C . ILE A 1 82 ? -10.632 -10.685 13.202 1.00 94.56 82 ILE A C 1
ATOM 654 O O . ILE A 1 82 ? -11.047 -9.632 13.690 1.00 94.56 82 ILE A O 1
ATOM 658 N N . PRO A 1 83 ? -11.323 -11.355 12.256 1.00 91.25 83 PRO A N 1
ATOM 659 C CA . PRO A 1 83 ? -12.605 -10.845 11.794 1.00 91.25 83 PRO A CA 1
ATOM 660 C C . PRO A 1 83 ? -13.597 -10.775 12.955 1.00 91.25 83 PRO A C 1
ATOM 662 O O . PRO A 1 83 ? -13.794 -11.739 13.697 1.00 91.25 83 PRO A O 1
ATOM 665 N N . ASN A 1 84 ? -14.193 -9.601 13.122 1.00 88.75 84 ASN A N 1
ATOM 666 C CA . ASN A 1 84 ? -15.152 -9.285 14.171 1.00 88.75 84 ASN A CA 1
ATOM 667 C C . ASN A 1 84 ? -16.069 -8.146 13.681 1.00 88.75 84 ASN A C 1
ATOM 669 O O . ASN A 1 84 ? -15.967 -7.721 12.534 1.00 88.75 84 ASN A O 1
ATOM 673 N N . LYS A 1 85 ? -16.968 -7.641 14.534 1.00 88.19 85 LYS A N 1
ATOM 674 C CA . LYS A 1 85 ? -17.955 -6.615 14.143 1.00 88.19 85 LYS A CA 1
ATOM 675 C C . LYS A 1 85 ? -17.354 -5.301 13.625 1.00 88.19 85 LYS A C 1
ATOM 677 O O . LYS A 1 85 ? -18.053 -4.590 12.920 1.00 88.19 85 LYS A O 1
ATOM 682 N N . THR A 1 86 ? -16.123 -4.970 14.000 1.00 90.44 86 THR A N 1
ATOM 683 C CA . THR A 1 86 ? -15.445 -3.715 13.648 1.00 90.44 86 THR A CA 1
ATOM 684 C C . THR A 1 86 ? -14.221 -3.948 12.765 1.00 90.44 86 THR A C 1
ATOM 686 O O . THR A 1 86 ? -13.405 -3.050 12.587 1.00 90.44 86 THR A O 1
ATOM 689 N N . THR A 1 87 ? -14.021 -5.162 12.242 1.00 95.56 87 THR A N 1
ATOM 690 C CA . THR A 1 87 ? -12.854 -5.495 11.416 1.00 95.56 87 THR A CA 1
ATOM 691 C C . THR A 1 87 ? -13.279 -6.169 10.125 1.00 95.56 87 THR A C 1
ATOM 693 O O . THR A 1 87 ? -13.775 -7.296 10.138 1.00 95.56 87 THR A O 1
ATOM 696 N N . GLU A 1 88 ? -13.008 -5.500 9.013 1.00 94.94 88 GLU A N 1
ATOM 697 C CA . GLU A 1 88 ? -13.276 -5.991 7.668 1.00 94.94 88 GLU A CA 1
ATOM 698 C C . GLU A 1 88 ? -11.983 -6.478 7.014 1.00 94.94 88 GLU A C 1
ATOM 700 O O . GLU A 1 88 ? -10.921 -5.863 7.142 1.00 94.94 88 GLU A O 1
ATOM 705 N N . ILE A 1 89 ? -12.065 -7.606 6.307 1.00 95.94 89 ILE A N 1
ATOM 706 C CA . ILE A 1 89 ? -10.941 -8.194 5.575 1.00 95.94 89 ILE A CA 1
ATOM 707 C C . ILE A 1 89 ? -11.319 -8.226 4.104 1.00 95.94 89 ILE A C 1
ATOM 709 O O . ILE A 1 89 ? -12.129 -9.052 3.686 1.00 95.94 89 ILE A O 1
ATOM 713 N N . ASN A 1 90 ? -10.680 -7.362 3.327 1.00 95.88 90 ASN A N 1
ATOM 714 C CA . ASN A 1 90 ? -10.917 -7.224 1.901 1.00 95.88 90 ASN A CA 1
ATOM 715 C C . ASN A 1 90 ? -9.662 -7.584 1.095 1.00 95.88 90 ASN A C 1
ATOM 717 O O . ASN A 1 90 ? -8.551 -7.669 1.621 1.00 95.88 90 ASN A O 1
ATOM 721 N N . THR A 1 91 ? -9.864 -7.846 -0.187 1.00 95.56 91 THR A N 1
ATOM 722 C CA . THR A 1 91 ? -8.831 -8.007 -1.222 1.00 95.56 91 THR A CA 1
ATOM 723 C C . THR A 1 91 ? -8.838 -6.783 -2.129 1.00 95.56 91 THR A C 1
ATOM 725 O O . THR A 1 91 ? -9.640 -5.867 -1.924 1.00 95.56 91 THR A O 1
ATOM 728 N N . TRP A 1 92 ? -7.977 -6.767 -3.148 1.00 92.31 92 TRP A N 1
ATOM 729 C CA . TRP A 1 92 ? -7.963 -5.717 -4.164 1.00 92.31 92 TRP A CA 1
ATOM 730 C C . TRP A 1 92 ? -9.332 -5.385 -4.765 1.00 92.31 92 TRP A C 1
ATOM 732 O O . TRP A 1 92 ? -9.599 -4.239 -5.119 1.00 92.31 92 TRP A O 1
ATOM 742 N N . GLU A 1 93 ? -10.214 -6.379 -4.856 1.00 93.19 93 GLU A N 1
ATOM 743 C CA . GLU A 1 93 ? -11.565 -6.237 -5.402 1.00 93.19 93 GLU A CA 1
ATOM 744 C C . GLU A 1 93 ? -12.335 -5.056 -4.792 1.00 93.19 93 GLU A C 1
ATOM 746 O O . GLU A 1 93 ? -13.057 -4.379 -5.520 1.00 93.19 93 GLU A O 1
ATOM 751 N N . LEU A 1 94 ? -12.097 -4.727 -3.512 1.00 94.00 94 LEU A N 1
ATOM 752 C CA . LEU A 1 94 ? -12.693 -3.568 -2.832 1.00 94.00 94 LEU A CA 1
ATOM 753 C C . LEU A 1 94 ? -12.512 -2.255 -3.603 1.00 94.00 94 LEU A C 1
ATOM 755 O O . LEU A 1 94 ? -13.402 -1.408 -3.589 1.00 94.00 94 LEU A O 1
ATOM 759 N N . VAL A 1 95 ? -11.356 -2.069 -4.242 1.00 92.81 95 VAL A N 1
ATOM 760 C CA . VAL A 1 95 ? -11.014 -0.825 -4.948 1.00 92.81 95 VAL A CA 1
ATOM 761 C C . VAL A 1 95 ? -11.100 -0.963 -6.467 1.00 92.81 95 VAL A C 1
ATOM 763 O O . VAL A 1 95 ? -11.058 0.043 -7.170 1.00 92.81 95 VAL A O 1
ATOM 766 N N . SER A 1 96 ? -11.257 -2.187 -6.977 1.00 90.56 96 SER A N 1
ATOM 767 C CA . SER A 1 96 ? -11.145 -2.505 -8.405 1.00 90.56 96 SER A CA 1
ATOM 768 C C . SER A 1 96 ? -12.156 -1.785 -9.304 1.00 90.56 96 SER A C 1
ATOM 770 O O . SER A 1 96 ? -11.790 -1.377 -10.403 1.00 90.56 96 SER A O 1
ATOM 772 N N . ASP A 1 97 ? -13.374 -1.537 -8.819 1.00 90.81 97 ASP A N 1
ATOM 773 C CA . ASP A 1 97 ? -14.433 -0.838 -9.566 1.00 90.81 97 ASP A CA 1
ATOM 774 C C . ASP A 1 97 ? -14.597 0.637 -9.145 1.00 90.81 97 ASP A C 1
ATOM 776 O O . ASP A 1 97 ? -15.486 1.352 -9.615 1.00 90.81 97 ASP A O 1
ATOM 780 N N . SER A 1 98 ? -13.746 1.129 -8.241 1.00 95.56 98 SER A N 1
ATOM 781 C CA . SER A 1 98 ? -13.851 2.486 -7.705 1.00 95.56 98 SER A CA 1
ATOM 782 C C . SER A 1 98 ? -13.299 3.514 -8.695 1.00 95.56 98 SER A C 1
ATOM 784 O O . SER A 1 98 ? -12.089 3.631 -8.889 1.00 95.56 98 SER A O 1
ATOM 786 N N . LEU A 1 99 ? -14.179 4.339 -9.274 1.00 95.69 99 LEU A N 1
ATOM 787 C CA . LEU A 1 99 ? -13.774 5.465 -10.130 1.00 95.69 99 LEU A CA 1
ATOM 788 C C . LEU A 1 99 ? -12.814 6.423 -9.412 1.00 95.69 99 LEU A C 1
ATOM 790 O O . LEU A 1 99 ? -11.890 6.951 -10.026 1.00 95.69 99 LEU A O 1
ATOM 794 N N . SER A 1 100 ? -13.005 6.632 -8.107 1.00 96.00 100 SER A N 1
ATOM 795 C CA . SER A 1 100 ? -12.113 7.472 -7.305 1.00 96.00 100 SER A CA 1
ATOM 796 C C . SER A 1 100 ? -10.729 6.850 -7.135 1.00 96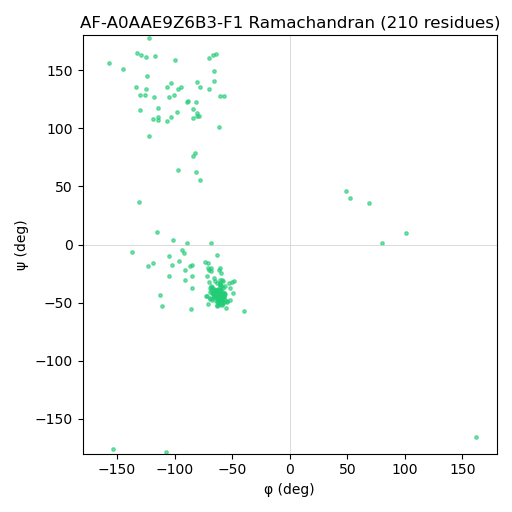.00 100 SER A C 1
ATOM 798 O O . SER A 1 100 ? -9.742 7.580 -7.138 1.00 96.00 100 SER A O 1
ATOM 800 N N . TYR A 1 101 ? -10.640 5.522 -7.010 1.00 96.88 101 TYR A N 1
ATOM 801 C CA . TYR A 1 101 ? -9.355 4.823 -6.973 1.00 96.88 101 TYR A CA 1
ATOM 802 C C . TYR A 1 101 ? -8.604 5.001 -8.297 1.00 96.88 101 TYR A C 1
ATOM 804 O O . TYR A 1 101 ? -7.470 5.477 -8.297 1.00 96.88 101 TYR A O 1
ATOM 812 N N . HIS A 1 102 ? -9.266 4.713 -9.422 1.00 97.19 102 HIS A N 1
ATOM 813 C CA . HIS A 1 102 ? -8.672 4.870 -10.755 1.00 97.19 102 HIS A CA 1
ATOM 814 C C . HIS A 1 102 ? -8.261 6.314 -11.046 1.00 97.19 102 HIS A C 1
ATOM 816 O O . HIS A 1 102 ? -7.188 6.547 -11.593 1.00 97.19 102 HIS A O 1
ATOM 822 N N . GLY A 1 103 ? -9.063 7.292 -10.615 1.00 97.50 103 GLY A N 1
ATOM 823 C CA . GLY A 1 103 ? -8.708 8.708 -10.712 1.00 97.50 103 GLY A CA 1
ATOM 824 C C . GLY A 1 103 ? -7.430 9.052 -9.941 1.00 97.50 103 GLY A C 1
ATOM 825 O O . GLY A 1 103 ? -6.554 9.724 -10.479 1.00 97.50 103 GLY A O 1
ATOM 826 N N . ILE A 1 104 ? -7.279 8.551 -8.708 1.00 97.19 104 ILE A N 1
ATOM 827 C CA . ILE A 1 104 ? -6.046 8.734 -7.926 1.00 97.19 104 ILE A CA 1
ATOM 828 C C . ILE A 1 104 ? -4.862 8.073 -8.621 1.00 97.19 104 ILE A C 1
ATOM 830 O O . ILE A 1 104 ? -3.816 8.706 -8.750 1.00 97.19 104 ILE A O 1
ATOM 834 N N . LEU A 1 105 ? -5.021 6.829 -9.071 1.00 97.56 105 LEU A N 1
ATOM 835 C CA . LEU A 1 105 ? -3.967 6.093 -9.756 1.00 97.56 105 LEU A CA 1
ATOM 836 C C . LEU A 1 105 ? -3.456 6.874 -10.973 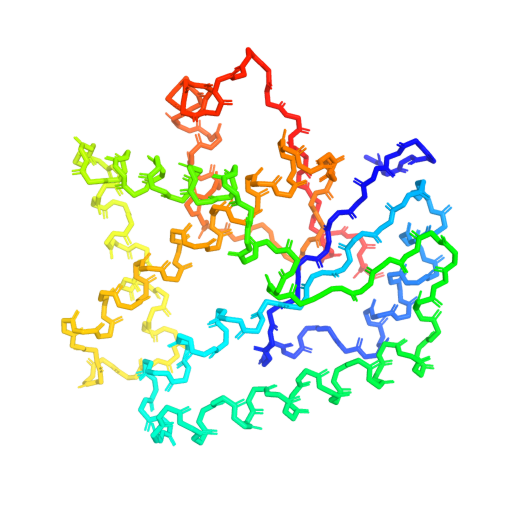1.00 97.56 105 LEU A C 1
ATOM 838 O O . LEU A 1 105 ? -2.273 7.213 -11.026 1.00 97.56 105 LEU A O 1
ATOM 842 N N . SER A 1 106 ? -4.355 7.267 -11.879 1.00 97.94 106 SER A N 1
ATOM 843 C CA . SER A 1 106 ? -4.003 8.058 -13.062 1.00 97.94 106 SER A CA 1
ATOM 844 C C . SER A 1 106 ? -3.382 9.412 -12.710 1.00 97.94 106 SER A C 1
ATOM 846 O O . SER A 1 106 ? -2.448 9.856 -13.378 1.00 97.94 106 SER A O 1
ATOM 848 N N . ASN A 1 107 ? -3.845 10.070 -11.645 1.00 98.06 107 ASN A N 1
ATOM 849 C CA . ASN A 1 107 ? -3.262 11.337 -11.215 1.00 98.06 107 ASN A CA 1
ATOM 850 C C . ASN A 1 107 ? -1.840 11.171 -10.654 1.00 98.06 107 ASN A C 1
ATOM 852 O O . ASN A 1 107 ? -0.975 12.003 -10.933 1.00 98.06 107 ASN A O 1
ATOM 856 N N . VAL A 1 108 ? -1.569 10.109 -9.888 1.00 98.12 108 VAL A N 1
ATOM 857 C CA . VAL A 1 108 ? -0.216 9.803 -9.394 1.00 98.12 108 VAL A CA 1
ATOM 858 C C . VAL A 1 108 ? 0.704 9.445 -10.563 1.00 98.12 108 VAL A C 1
ATOM 860 O O . VAL A 1 108 ? 1.831 9.939 -10.619 1.00 98.12 108 VAL A O 1
ATOM 863 N N . GLU A 1 109 ? 0.229 8.649 -11.524 1.00 98.19 109 GLU A N 1
ATOM 864 C CA . GLU A 1 109 ? 0.964 8.345 -12.757 1.00 98.19 109 GLU A CA 1
ATOM 865 C C . GLU A 1 109 ? 1.331 9.619 -13.523 1.00 98.19 109 GLU A C 1
ATOM 867 O O . GLU A 1 109 ? 2.499 9.820 -13.868 1.00 98.19 109 GLU A O 1
ATOM 872 N N . ALA A 1 110 ? 0.361 10.512 -13.738 1.00 97.88 110 ALA A N 1
ATOM 873 C CA . ALA A 1 110 ? 0.575 11.782 -14.421 1.00 97.88 110 ALA A CA 1
ATOM 874 C C . ALA A 1 110 ? 1.554 12.687 -13.659 1.00 97.88 110 ALA A C 1
ATOM 876 O O . ALA A 1 110 ? 2.443 13.284 -14.269 1.00 97.88 110 ALA A O 1
ATOM 877 N N . LEU A 1 111 ? 1.439 12.759 -12.329 1.00 97.75 111 LEU A N 1
ATOM 878 C CA . LEU A 1 111 ? 2.348 13.534 -11.488 1.00 97.75 111 LEU A CA 1
ATOM 879 C C . LEU A 1 111 ? 3.793 13.029 -11.620 1.00 97.75 111 LEU A C 1
ATOM 881 O O . LEU A 1 111 ? 4.707 13.825 -11.842 1.00 97.75 111 LEU A O 1
ATOM 885 N N . VAL A 1 112 ? 4.005 11.712 -11.544 1.00 98.00 112 VAL A N 1
ATOM 886 C CA . VAL A 1 112 ? 5.333 11.103 -11.718 1.00 98.00 112 VAL A CA 1
ATOM 887 C C . VAL A 1 112 ? 5.850 11.301 -13.145 1.00 98.00 112 VAL A C 1
ATOM 889 O O . VAL A 1 112 ? 7.031 11.583 -13.329 1.00 98.00 112 VAL A O 1
ATOM 892 N N . ALA A 1 113 ? 4.999 11.183 -14.165 1.00 97.38 113 ALA A N 1
ATOM 893 C CA . ALA A 1 113 ? 5.406 11.342 -15.559 1.00 97.38 113 ALA A CA 1
ATOM 894 C C . ALA A 1 113 ? 5.834 12.783 -15.886 1.00 97.38 113 ALA A C 1
ATOM 896 O O . ALA A 1 113 ? 6.846 12.981 -16.570 1.00 97.38 113 ALA A O 1
ATOM 897 N N . ASN A 1 114 ? 5.096 13.772 -15.376 1.00 97.06 114 ASN A N 1
ATOM 898 C CA . ASN A 1 114 ? 5.269 15.187 -15.706 1.00 97.06 114 ASN A CA 1
ATOM 899 C C . ASN A 1 114 ? 6.312 15.902 -14.837 1.00 97.06 114 ASN A C 1
ATOM 901 O O . ASN A 1 114 ? 6.818 16.947 -15.242 1.00 97.06 114 ASN A O 1
ATOM 905 N N . ASN A 1 115 ? 6.671 15.350 -13.676 1.00 97.50 115 ASN A N 1
ATOM 906 C CA . ASN A 1 115 ? 7.684 15.919 -12.791 1.00 97.50 115 ASN A CA 1
ATOM 907 C C . ASN A 1 115 ? 9.015 15.144 -12.913 1.00 97.50 115 ASN A C 1
ATOM 909 O O . ASN A 1 115 ? 9.107 14.011 -12.434 1.00 97.50 115 ASN A O 1
ATOM 913 N N . PRO A 1 116 ? 10.076 15.731 -13.510 1.00 97.25 116 PRO A N 1
ATOM 914 C CA . PRO A 1 116 ? 11.356 15.046 -13.697 1.00 97.25 116 PRO A CA 1
ATOM 915 C C . PRO A 1 116 ? 11.994 14.549 -12.396 1.00 97.25 116 PRO A C 1
ATOM 917 O O . PRO A 1 116 ? 12.531 13.448 -12.370 1.00 97.25 116 PRO A O 1
ATOM 920 N N . VAL A 1 117 ? 11.883 15.319 -11.308 1.00 97.38 117 VAL A N 1
ATOM 921 C CA . VAL A 1 117 ? 12.459 14.957 -10.004 1.00 97.38 117 VAL A CA 1
ATOM 922 C C . VAL A 1 117 ? 11.761 13.722 -9.437 1.00 97.38 117 VAL A C 1
ATOM 924 O O . VAL A 1 117 ? 12.424 12.783 -8.996 1.00 97.38 117 VAL A O 1
ATOM 927 N N . LEU A 1 118 ? 10.426 13.679 -9.503 1.00 97.31 118 LEU A N 1
ATOM 928 C CA . LEU A 1 118 ? 9.656 12.507 -9.079 1.00 97.31 118 LEU A CA 1
ATOM 929 C C . LEU A 1 118 ? 9.922 11.296 -9.968 1.00 97.31 118 LEU A C 1
ATOM 931 O O . LEU A 1 118 ? 10.070 10.184 -9.460 1.00 97.31 118 LEU A O 1
ATOM 935 N N . ARG A 1 119 ? 10.027 11.499 -11.282 1.00 97.69 119 ARG A N 1
ATOM 936 C CA . ARG A 1 119 ? 10.355 10.435 -12.233 1.00 97.69 119 ARG A CA 1
ATOM 937 C C . ARG A 1 119 ? 11.703 9.789 -11.917 1.00 97.69 119 ARG A C 1
ATOM 939 O O . ARG A 1 119 ? 11.792 8.560 -11.878 1.00 97.69 119 ARG A O 1
ATOM 946 N N . ASP A 1 120 ? 12.723 10.600 -11.651 1.00 97.62 120 ASP A N 1
ATOM 947 C CA . ASP A 1 120 ? 14.070 10.133 -11.311 1.00 97.62 120 ASP A CA 1
ATOM 948 C C . ASP A 1 120 ? 14.100 9.457 -9.933 1.00 97.62 120 ASP A C 1
ATOM 950 O O . ASP A 1 120 ? 14.749 8.418 -9.758 1.00 97.62 120 ASP A O 1
ATOM 954 N N . TYR A 1 121 ? 13.336 9.982 -8.969 1.00 97.62 121 TYR A N 1
ATOM 955 C CA . TYR A 1 121 ? 13.155 9.360 -7.659 1.00 97.62 121 TYR A CA 1
ATOM 956 C C . TYR A 1 121 ? 12.513 7.971 -7.774 1.00 97.62 121 TYR A C 1
ATOM 958 O O . TYR A 1 121 ? 13.069 6.996 -7.269 1.00 97.62 121 TYR A O 1
ATOM 966 N N . VAL A 1 122 ? 11.384 7.851 -8.482 1.00 97.62 122 VAL A N 1
ATOM 967 C CA . VAL A 1 122 ? 10.683 6.572 -8.689 1.00 97.62 122 VAL A CA 1
ATOM 968 C C . VAL A 1 122 ? 11.561 5.588 -9.456 1.00 97.62 122 VAL A C 1
ATOM 970 O O . VAL A 1 122 ? 11.614 4.412 -9.100 1.00 97.62 122 VAL A O 1
ATOM 973 N N . HIS A 1 123 ? 12.304 6.049 -10.466 1.00 96.25 123 HIS A N 1
ATOM 974 C CA . HIS A 1 123 ? 13.267 5.214 -11.182 1.00 96.25 123 HIS A CA 1
ATOM 975 C C . HIS A 1 123 ? 14.357 4.667 -10.246 1.00 96.25 123 HIS A C 1
ATOM 977 O O . HIS A 1 123 ? 14.641 3.467 -10.253 1.00 96.25 123 HIS A O 1
ATOM 983 N N . SER A 1 124 ? 14.941 5.527 -9.411 1.00 95.12 124 SER A N 1
ATOM 984 C CA . SER A 1 124 ? 15.985 5.147 -8.454 1.00 95.12 124 SER A CA 1
ATOM 985 C C . SER A 1 124 ? 15.458 4.189 -7.384 1.00 95.12 124 SER A C 1
ATOM 987 O O . SER A 1 124 ? 16.103 3.185 -7.071 1.00 95.12 124 SER A O 1
ATOM 989 N N . LEU A 1 125 ? 14.259 4.459 -6.861 1.00 95.31 125 LEU A N 1
ATOM 990 C CA . LEU A 1 125 ? 13.580 3.600 -5.896 1.00 95.31 125 LEU A CA 1
ATOM 991 C C . LEU A 1 125 ? 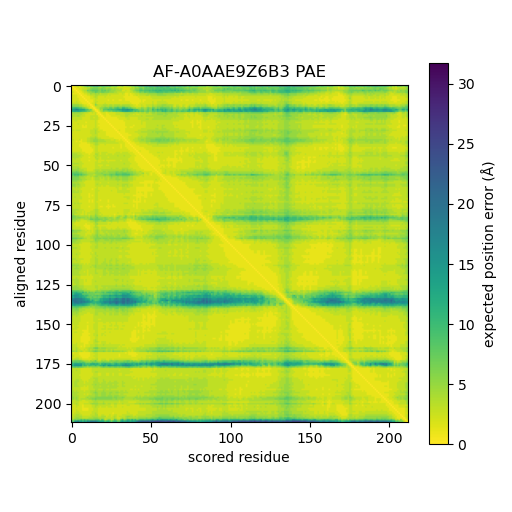13.269 2.224 -6.498 1.00 95.31 125 LEU A C 1
ATOM 993 O O . LEU A 1 125 ? 13.538 1.209 -5.859 1.00 95.31 125 LEU A O 1
ATOM 997 N N . ALA A 1 126 ? 12.775 2.174 -7.737 1.00 94.75 126 ALA A N 1
ATOM 998 C CA . ALA A 1 126 ? 12.485 0.923 -8.430 1.00 94.75 126 ALA A CA 1
ATOM 999 C C . ALA A 1 126 ? 13.744 0.059 -8.603 1.00 94.75 126 ALA A C 1
ATOM 1001 O O . ALA A 1 126 ? 13.726 -1.117 -8.238 1.00 94.75 126 ALA A O 1
ATOM 1002 N N . ASN A 1 127 ? 14.858 0.647 -9.054 1.00 91.94 127 ASN A N 1
ATOM 1003 C CA . ASN A 1 127 ? 16.141 -0.059 -9.143 1.00 91.94 127 ASN A CA 1
ATOM 1004 C C . ASN A 1 127 ? 16.592 -0.597 -7.776 1.00 91.94 127 ASN A C 1
ATOM 1006 O O . ASN A 1 127 ? 16.934 -1.773 -7.652 1.00 91.94 127 ASN A O 1
ATOM 1010 N N . LYS A 1 128 ? 16.545 0.243 -6.732 1.00 91.12 128 LYS A N 1
ATOM 1011 C CA . LYS A 1 128 ? 16.927 -0.140 -5.364 1.00 91.12 128 LYS A CA 1
ATOM 1012 C C . LYS A 1 128 ? 16.096 -1.312 -4.843 1.00 91.12 128 LYS A C 1
ATOM 1014 O O . LYS A 1 128 ? 16.646 -2.201 -4.196 1.00 91.12 128 LYS A O 1
ATOM 1019 N N . LEU A 1 129 ? 14.784 -1.303 -5.082 1.00 89.50 129 LEU A N 1
ATOM 1020 C CA . LEU A 1 129 ? 13.881 -2.343 -4.594 1.00 89.50 129 LEU A CA 1
ATOM 1021 C C . LEU A 1 129 ? 14.059 -3.655 -5.356 1.00 89.50 129 LEU A C 1
ATOM 1023 O O . LEU A 1 129 ? 14.173 -4.689 -4.704 1.00 89.50 129 LEU A O 1
ATOM 1027 N N . ILE A 1 130 ? 14.162 -3.621 -6.688 1.00 88.06 130 ILE A N 1
ATOM 1028 C CA . ILE A 1 130 ? 14.351 -4.827 -7.511 1.00 88.06 130 ILE A CA 1
ATOM 1029 C C . ILE A 1 130 ? 15.599 -5.609 -7.094 1.00 88.06 130 ILE A C 1
ATOM 1031 O O . ILE A 1 130 ? 15.530 -6.824 -6.908 1.00 88.06 130 ILE A O 1
ATOM 1035 N N . ILE A 1 131 ? 16.721 -4.917 -6.881 1.00 82.56 131 ILE A N 1
ATOM 1036 C CA . ILE A 1 131 ? 18.003 -5.549 -6.528 1.00 82.56 131 ILE A CA 1
ATOM 1037 C C . ILE A 1 131 ? 17.919 -6.316 -5.193 1.00 82.56 131 ILE A C 1
ATOM 1039 O O . ILE A 1 131 ? 18.698 -7.234 -4.953 1.00 82.56 131 ILE A O 1
ATOM 1043 N N . ARG A 1 132 ? 16.953 -6.001 -4.314 1.00 78.38 132 ARG A N 1
ATOM 1044 C CA . ARG A 1 132 ? 16.762 -6.733 -3.048 1.00 78.38 132 ARG A CA 1
ATOM 1045 C C . ARG A 1 132 ? 16.204 -8.145 -3.236 1.00 78.38 132 ARG A C 1
ATOM 1047 O O . ARG A 1 132 ? 16.294 -8.939 -2.303 1.00 78.38 132 ARG A O 1
ATOM 1054 N N . PHE A 1 133 ? 15.571 -8.448 -4.369 1.00 77.31 133 PHE A N 1
ATOM 1055 C CA . PHE A 1 133 ? 14.881 -9.728 -4.565 1.00 77.31 133 PHE A CA 1
ATOM 1056 C C . PHE A 1 133 ? 15.107 -10.388 -5.930 1.00 77.31 133 PHE A C 1
ATOM 1058 O O . PHE A 1 133 ? 14.663 -11.523 -6.111 1.00 77.31 133 PHE A O 1
ATOM 1065 N N . LEU A 1 134 ? 15.779 -9.715 -6.865 1.00 78.31 134 LEU A N 1
ATOM 1066 C CA . LEU A 1 134 ? 16.262 -10.275 -8.125 1.00 78.31 134 LEU A CA 1
ATOM 1067 C C . LEU A 1 134 ? 17.771 -10.056 -8.239 1.00 78.31 134 LEU A C 1
ATOM 1069 O O . LEU A 1 134 ? 18.288 -9.019 -7.820 1.00 78.31 134 LEU A O 1
ATOM 1073 N N . ASN A 1 135 ? 18.467 -11.017 -8.846 1.00 73.50 135 ASN A N 1
ATOM 1074 C CA . ASN A 1 135 ? 19.864 -10.820 -9.225 1.00 73.50 135 ASN A CA 1
ATOM 1075 C C . ASN A 1 135 ? 19.947 -9.741 -10.313 1.00 73.50 135 ASN A C 1
ATOM 1077 O O . ASN A 1 135 ? 19.034 -9.621 -11.131 1.00 73.50 135 ASN A O 1
ATOM 1081 N N . SER A 1 136 ? 21.048 -8.985 -10.364 1.00 70.62 136 SER A N 1
ATOM 1082 C CA . SER A 1 136 ? 21.254 -7.909 -11.351 1.00 70.62 136 SER A CA 1
ATOM 1083 C C . SER A 1 136 ? 21.044 -8.371 -12.799 1.00 70.62 136 SER A C 1
ATOM 1085 O O . SER A 1 136 ? 20.517 -7.620 -13.611 1.00 70.62 136 SER A O 1
ATOM 1087 N N . GLU A 1 137 ? 21.381 -9.624 -13.106 1.00 68.94 137 GLU A N 1
ATOM 1088 C CA . GLU A 1 137 ? 21.220 -10.249 -14.428 1.00 68.94 137 GLU A CA 1
ATOM 1089 C C . GLU A 1 137 ? 19.753 -10.472 -14.842 1.00 68.94 137 GLU A C 1
ATOM 1091 O O . GLU A 1 137 ? 19.457 -10.618 -16.024 1.00 68.94 137 GLU A O 1
ATOM 1096 N N . GLN A 1 138 ? 18.822 -10.486 -13.884 1.00 73.38 138 GLN A N 1
ATOM 1097 C CA . GLN A 1 138 ? 17.380 -10.645 -14.122 1.00 73.38 138 GLN A CA 1
ATOM 1098 C C . GLN A 1 138 ? 16.655 -9.294 -14.238 1.00 73.38 138 GLN A C 1
ATOM 1100 O O . GLN A 1 138 ? 15.451 -9.245 -14.504 1.00 73.38 138 GLN A O 1
ATOM 1105 N N . VAL A 1 139 ? 17.371 -8.185 -14.024 1.00 82.75 139 VAL A N 1
ATOM 1106 C CA . VAL A 1 139 ? 16.823 -6.834 -14.125 1.00 82.75 139 VAL A CA 1
ATOM 1107 C C . VAL A 1 139 ? 16.859 -6.396 -15.581 1.00 82.75 139 VAL A C 1
ATOM 1109 O O . VAL A 1 139 ? 17.914 -6.106 -16.138 1.00 82.75 139 VAL A O 1
ATOM 1112 N N . ASN A 1 140 ? 15.687 -6.327 -16.201 1.00 88.25 140 ASN A N 1
ATOM 1113 C CA . ASN A 1 140 ? 15.513 -5.792 -17.546 1.00 88.25 140 ASN A CA 1
ATOM 1114 C C . ASN A 1 140 ? 14.504 -4.627 -17.536 1.00 88.25 140 ASN A C 1
ATOM 1116 O O . ASN A 1 140 ? 13.936 -4.276 -16.496 1.00 88.25 140 ASN A O 1
ATOM 1120 N N . ALA A 1 141 ? 14.291 -4.007 -18.699 1.00 90.81 141 ALA A N 1
ATOM 1121 C CA . ALA A 1 141 ? 13.397 -2.859 -18.836 1.00 90.81 141 ALA A CA 1
ATOM 1122 C C . ALA A 1 141 ? 11.941 -3.173 -18.442 1.00 90.81 141 ALA A C 1
ATOM 1124 O O . ALA A 1 141 ? 11.275 -2.318 -17.860 1.00 90.81 141 ALA A O 1
ATOM 1125 N N . GLU A 1 142 ? 11.464 -4.390 -18.714 1.00 92.12 142 GLU A N 1
ATOM 1126 C CA . GLU A 1 142 ? 10.115 -4.839 -18.358 1.00 92.12 142 GLU A CA 1
ATOM 1127 C C . GLU A 1 142 ? 9.969 -5.007 -16.841 1.00 92.12 142 GLU A C 1
ATOM 1129 O O . GLU A 1 142 ? 9.041 -4.461 -16.247 1.00 92.12 142 GLU A O 1
ATOM 1134 N N . THR A 1 143 ? 10.924 -5.669 -16.184 1.00 92.38 143 THR A N 1
ATOM 1135 C CA . THR A 1 143 ? 10.964 -5.801 -14.720 1.00 92.38 143 THR A CA 1
ATOM 1136 C C . THR A 1 143 ? 10.983 -4.430 -14.047 1.00 92.38 143 THR A C 1
ATOM 1138 O O . THR A 1 143 ? 10.238 -4.188 -13.097 1.00 92.38 143 THR A O 1
ATOM 1141 N N . LEU A 1 144 ? 11.799 -3.503 -14.559 1.00 93.62 144 LEU A N 1
ATOM 1142 C CA . LEU A 1 144 ? 11.869 -2.141 -14.039 1.00 93.62 144 LEU A CA 1
ATOM 1143 C C . LEU A 1 144 ? 10.548 -1.386 -14.219 1.00 93.62 144 LEU A C 1
ATOM 1145 O O . LEU A 1 144 ? 10.132 -0.660 -13.317 1.00 93.62 144 LEU A O 1
ATOM 1149 N N . LEU A 1 145 ? 9.883 -1.556 -15.362 1.00 95.19 145 LEU A N 1
ATOM 1150 C CA . LEU A 1 145 ? 8.569 -0.974 -15.613 1.00 95.19 145 LEU A CA 1
ATOM 1151 C C . LEU A 1 145 ? 7.520 -1.523 -14.633 1.00 95.19 145 LEU A C 1
ATOM 1153 O O . LEU A 1 145 ? 6.821 -0.740 -13.994 1.00 95.19 145 LEU A O 1
ATOM 1157 N N . LEU A 1 146 ? 7.472 -2.844 -14.441 1.00 95.75 146 LEU A N 1
ATOM 1158 C CA . LEU A 1 146 ? 6.574 -3.493 -13.482 1.00 95.75 146 LEU A CA 1
ATOM 1159 C C . LEU A 1 146 ? 6.809 -3.014 -12.045 1.00 95.75 146 LEU A C 1
ATOM 1161 O O . LEU A 1 146 ? 5.846 -2.787 -11.318 1.00 95.75 146 LEU A O 1
ATOM 1165 N N . GLN A 1 147 ? 8.061 -2.802 -11.633 1.00 95.56 147 GLN A N 1
ATOM 1166 C CA . GLN A 1 147 ? 8.348 -2.269 -10.300 1.00 95.56 147 GLN A CA 1
ATOM 1167 C C . GLN A 1 147 ? 7.889 -0.817 -10.141 1.00 95.56 147 GLN A C 1
ATOM 1169 O O . GLN A 1 147 ? 7.429 -0.437 -9.065 1.00 95.56 147 GLN A O 1
ATOM 1174 N N . LYS A 1 148 ? 8.003 0.012 -11.184 1.00 96.75 148 LYS A N 1
ATOM 1175 C CA . LYS A 1 148 ? 7.467 1.380 -11.144 1.00 96.75 148 LYS A CA 1
ATOM 1176 C C . LYS A 1 148 ? 5.951 1.362 -11.001 1.00 96.75 148 LYS A C 1
ATOM 1178 O O . LYS A 1 148 ? 5.438 2.081 -10.149 1.00 96.75 148 LYS A O 1
ATOM 1183 N N . PHE A 1 149 ? 5.266 0.501 -11.758 1.00 96.50 149 PHE A N 1
ATOM 1184 C CA . PHE A 1 149 ? 3.828 0.291 -11.592 1.00 96.50 149 PHE A CA 1
ATOM 1185 C C . PHE A 1 149 ? 3.497 -0.170 -10.178 1.00 96.50 149 PHE A C 1
ATOM 1187 O O . PHE A 1 149 ? 2.667 0.456 -9.541 1.00 96.50 149 PHE A O 1
ATOM 1194 N N . TYR A 1 150 ? 4.214 -1.156 -9.630 1.00 95.88 150 TYR A N 1
ATOM 1195 C CA . TYR A 1 150 ? 4.038 -1.585 -8.239 1.00 95.88 150 TYR A CA 1
ATOM 1196 C C . TYR A 1 150 ? 4.118 -0.407 -7.251 1.00 95.88 150 TYR A C 1
ATOM 1198 O O . TYR A 1 150 ? 3.264 -0.281 -6.382 1.00 95.88 150 TYR A O 1
ATOM 1206 N N . ILE A 1 151 ? 5.130 0.461 -7.373 1.00 96.69 151 ILE A N 1
ATOM 1207 C CA . ILE A 1 151 ? 5.339 1.600 -6.457 1.00 96.69 151 ILE A CA 1
ATOM 1208 C C . ILE A 1 151 ? 4.195 2.617 -6.554 1.00 96.69 151 ILE A C 1
ATOM 1210 O O . ILE A 1 151 ? 3.745 3.151 -5.535 1.00 96.69 151 ILE A O 1
ATOM 1214 N N . ILE A 1 152 ? 3.758 2.912 -7.778 1.00 97.69 152 ILE A N 1
ATOM 1215 C CA . ILE A 1 152 ? 2.668 3.851 -8.043 1.00 97.69 152 ILE A CA 1
ATOM 1216 C C . ILE A 1 152 ? 1.346 3.280 -7.521 1.00 97.69 152 ILE A C 1
ATOM 1218 O O . ILE A 1 152 ? 0.648 3.964 -6.779 1.00 97.69 152 ILE A O 1
ATOM 1222 N N . GLU A 1 153 ? 1.061 2.018 -7.828 1.00 96.50 153 GLU A N 1
ATOM 1223 C CA . GLU A 1 153 ? -0.129 1.288 -7.398 1.00 96.50 153 GLU A CA 1
ATOM 1224 C C . GLU A 1 153 ? -0.206 1.220 -5.861 1.00 96.50 153 GLU A C 1
ATOM 1226 O O . GLU A 1 153 ? -1.215 1.585 -5.262 1.00 96.50 153 GLU A O 1
ATOM 1231 N N . GLU A 1 154 ? 0.901 0.859 -5.196 1.00 95.62 154 GLU A N 1
ATOM 1232 C CA . GLU A 1 154 ? 1.018 0.844 -3.729 1.00 95.62 154 GLU A CA 1
ATOM 1233 C C . GLU A 1 154 ? 0.701 2.217 -3.115 1.00 95.62 154 GLU A C 1
ATOM 1235 O O . GLU A 1 154 ? -0.031 2.326 -2.126 1.00 95.62 154 GLU A O 1
ATOM 1240 N N . THR A 1 155 ? 1.208 3.280 -3.743 1.00 97.19 155 THR A N 1
ATOM 1241 C CA . THR A 1 155 ? 0.953 4.664 -3.329 1.00 97.19 155 THR A CA 1
ATOM 1242 C C . THR A 1 155 ? -0.511 5.044 -3.530 1.00 97.19 155 THR A C 1
ATOM 1244 O O . THR A 1 155 ? -1.121 5.606 -2.622 1.00 97.19 155 THR A O 1
ATOM 1247 N N . ALA A 1 156 ? -1.094 4.718 -4.685 1.00 97.12 156 ALA A N 1
ATOM 1248 C CA . ALA A 1 156 ? -2.470 5.054 -5.025 1.00 97.12 156 ALA A CA 1
ATOM 1249 C C . ALA A 1 156 ? -3.475 4.409 -4.062 1.00 97.12 156 ALA A C 1
ATOM 1251 O O . ALA A 1 156 ? -4.382 5.091 -3.587 1.00 97.12 156 ALA A O 1
ATOM 1252 N N . ILE A 1 157 ? -3.287 3.135 -3.698 1.00 96.44 157 ILE A N 1
ATOM 1253 C CA . ILE A 1 157 ? -4.154 2.459 -2.716 1.00 96.44 157 ILE A CA 1
ATOM 1254 C C . ILE A 1 157 ? -4.055 3.145 -1.371 1.00 96.44 157 ILE A C 1
ATOM 1256 O O . ILE A 1 157 ? -5.073 3.402 -0.740 1.00 96.44 157 ILE A O 1
ATOM 1260 N N . SER A 1 158 ? -2.835 3.415 -0.905 1.00 96.19 158 SER A N 1
ATOM 1261 C CA . SER A 1 158 ? -2.649 4.016 0.407 1.00 96.19 158 SER A CA 1
ATOM 1262 C C . SER A 1 158 ? -3.326 5.388 0.465 1.00 96.19 158 SER A C 1
ATOM 1264 O O . SER A 1 158 ? -4.075 5.660 1.405 1.00 96.19 158 SER A O 1
ATOM 1266 N N . LEU A 1 159 ? -3.177 6.207 -0.581 1.00 97.12 159 LEU A N 1
ATOM 1267 C CA . LEU A 1 159 ? -3.893 7.476 -0.707 1.00 97.12 159 LEU A CA 1
ATOM 1268 C C . LEU A 1 159 ? -5.410 7.275 -0.747 1.00 97.12 159 LEU A C 1
ATOM 1270 O O . LEU A 1 159 ? -6.126 7.928 0.004 1.00 97.12 159 LEU A O 1
ATOM 1274 N N . TYR A 1 160 ? -5.916 6.350 -1.562 1.00 97.19 160 TYR A N 1
ATOM 1275 C CA . TYR A 1 160 ? -7.348 6.067 -1.638 1.00 97.19 160 TYR A CA 1
ATOM 1276 C C . TYR A 1 160 ? -7.913 5.650 -0.274 1.00 97.19 160 TYR A C 1
ATOM 1278 O O . TYR A 1 160 ? -8.885 6.237 0.201 1.00 97.19 160 TYR A O 1
ATOM 1286 N N . MET A 1 161 ? -7.275 4.691 0.396 1.00 97.12 161 MET A N 1
ATOM 1287 C CA . MET A 1 161 ? -7.735 4.156 1.675 1.00 97.12 161 MET A CA 1
ATOM 1288 C C . MET A 1 161 ? -7.711 5.208 2.787 1.00 97.12 161 MET A C 1
ATOM 1290 O O . MET A 1 161 ? -8.628 5.273 3.608 1.00 97.12 161 MET A O 1
ATOM 1294 N N . THR A 1 162 ? -6.684 6.054 2.810 1.00 96.56 162 THR A N 1
ATOM 1295 C CA . THR A 1 162 ? -6.472 6.996 3.916 1.00 96.56 162 THR A CA 1
ATOM 1296 C C . THR A 1 162 ? -7.134 8.351 3.688 1.00 96.56 162 THR A C 1
ATOM 1298 O O . THR A 1 162 ? -7.589 8.980 4.644 1.00 96.56 162 THR A O 1
ATOM 1301 N N . GLU A 1 163 ? -7.254 8.791 2.433 1.00 96.50 163 GLU A N 1
ATOM 1302 C CA . GLU A 1 163 ? -7.759 10.121 2.092 1.00 96.50 163 GLU A CA 1
ATOM 1303 C C . GLU A 1 163 ? -9.189 10.123 1.545 1.00 96.50 163 GLU A C 1
ATOM 1305 O O . GLU A 1 163 ? -9.872 11.136 1.728 1.00 96.50 163 GLU A O 1
ATOM 1310 N N . ILE A 1 164 ? -9.653 9.032 0.920 1.00 95.38 164 ILE A N 1
ATOM 1311 C CA . ILE A 1 164 ? -10.993 8.937 0.310 1.00 95.38 164 ILE A CA 1
ATOM 1312 C C . ILE A 1 164 ? -11.899 7.968 1.070 1.00 95.38 164 ILE A C 1
ATOM 1314 O O . ILE A 1 164 ? -12.987 8.357 1.482 1.00 95.38 164 ILE A O 1
ATOM 1318 N N . TYR A 1 165 ? -11.453 6.730 1.294 1.00 94.44 165 TYR A N 1
ATOM 1319 C CA . TYR A 1 165 ? -12.234 5.707 2.001 1.00 94.44 165 TYR A CA 1
ATOM 1320 C C . TYR A 1 165 ? -12.461 6.065 3.479 1.00 94.44 165 TYR A C 1
ATOM 1322 O O . TYR A 1 165 ? -13.476 5.700 4.063 1.00 94.44 165 TYR A O 1
ATOM 1330 N N . GLY A 1 166 ? -11.533 6.819 4.082 1.00 92.62 166 GLY A N 1
ATOM 1331 C CA . GLY A 1 166 ? -11.674 7.369 5.435 1.00 92.62 166 GLY A CA 1
ATOM 1332 C C . GLY A 1 166 ? -10.923 6.607 6.530 1.00 92.62 166 GLY A C 1
ATOM 1333 O O . GLY A 1 166 ? -11.092 6.919 7.709 1.00 92.62 166 GLY A O 1
ATOM 1334 N N . ALA A 1 167 ? -10.058 5.654 6.176 1.00 94.44 167 ALA A N 1
ATOM 1335 C CA . ALA A 1 167 ? -9.203 4.947 7.125 1.00 94.44 167 ALA A CA 1
ATOM 1336 C C . ALA A 1 167 ? -7.922 5.748 7.412 1.00 94.44 167 ALA A C 1
ATOM 1338 O O . ALA A 1 167 ? -6.847 5.462 6.893 1.00 94.44 167 ALA A O 1
ATOM 1339 N N . GLN A 1 168 ? -8.064 6.798 8.221 1.00 91.81 168 GLN A N 1
ATOM 1340 C CA . GLN A 1 168 ? -7.061 7.852 8.428 1.00 91.81 168 GLN A CA 1
ATOM 1341 C C . GLN A 1 168 ? -5.710 7.346 8.946 1.00 91.81 168 GLN A C 1
ATOM 1343 O O . GLN A 1 168 ? -4.678 7.949 8.652 1.00 91.81 168 GLN A O 1
ATOM 1348 N N . ILE A 1 169 ? -5.698 6.261 9.724 1.00 96.50 169 ILE A N 1
ATOM 1349 C CA . ILE A 1 169 ? -4.463 5.683 10.253 1.00 96.50 169 ILE A CA 1
ATOM 1350 C C . ILE A 1 169 ? -4.040 4.514 9.376 1.00 96.50 169 ILE A C 1
ATOM 1352 O O . ILE A 1 169 ? -4.690 3.476 9.384 1.00 96.50 169 ILE A O 1
ATOM 1356 N N . GLU A 1 170 ? -2.910 4.635 8.691 1.00 96.62 170 GLU A N 1
ATOM 1357 C CA . GLU A 1 170 ? -2.263 3.492 8.057 1.00 96.62 170 GLU A CA 1
ATOM 1358 C C . GLU A 1 170 ? -1.291 2.832 9.030 1.00 96.62 170 GLU A C 1
ATOM 1360 O O . GLU A 1 170 ? -0.349 3.457 9.523 1.00 96.62 170 GLU A O 1
ATOM 1365 N N . LEU A 1 171 ? -1.509 1.546 9.275 1.00 95.62 171 LEU A N 1
ATOM 1366 C CA . LEU A 1 171 ? -0.700 0.727 10.155 1.00 95.62 171 LEU A CA 1
ATOM 1367 C C . LEU A 1 171 ? 0.005 -0.359 9.342 1.00 95.62 171 LEU A C 1
ATOM 1369 O O . LEU A 1 171 ? -0.602 -1.345 8.922 1.00 95.62 171 LEU A O 1
ATOM 1373 N N . TYR A 1 172 ? 1.311 -0.201 9.153 1.00 94.12 172 TYR A N 1
ATOM 1374 C CA . TYR A 1 172 ? 2.128 -1.141 8.387 1.00 94.12 172 TYR A CA 1
ATOM 1375 C C . TYR A 1 172 ? 3.410 -1.492 9.130 1.00 94.12 172 TYR A C 1
ATOM 1377 O O . TYR A 1 172 ? 3.790 -0.815 10.082 1.00 94.12 172 TYR A O 1
ATOM 1385 N N . ARG A 1 173 ? 4.088 -2.563 8.697 1.00 90.69 173 ARG A N 1
ATOM 1386 C CA . ARG A 1 173 ? 5.321 -3.085 9.309 1.00 90.69 173 ARG A CA 1
ATOM 1387 C C . ARG A 1 173 ? 6.277 -1.978 9.761 1.00 90.69 173 ARG A C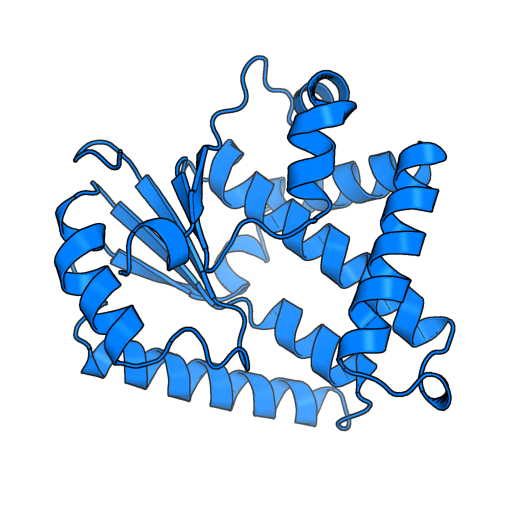 1
ATOM 1389 O O . ARG A 1 173 ? 6.639 -1.936 10.930 1.00 90.69 173 ARG A O 1
ATOM 1396 N N . ARG A 1 174 ? 6.679 -1.117 8.826 1.00 87.69 174 ARG A N 1
ATOM 1397 C CA . ARG A 1 174 ? 7.625 -0.023 9.046 1.00 87.69 174 ARG A CA 1
ATOM 1398 C C . ARG A 1 174 ? 7.445 1.071 8.006 1.00 87.69 174 ARG A C 1
ATOM 1400 O O . ARG A 1 174 ? 6.984 0.796 6.900 1.00 87.69 174 ARG A O 1
ATOM 1407 N N . GLU A 1 175 ? 7.855 2.288 8.348 1.00 78.31 175 GLU A N 1
ATOM 1408 C CA . GLU A 1 175 ? 7.853 3.408 7.406 1.00 78.31 175 GLU A CA 1
ATOM 1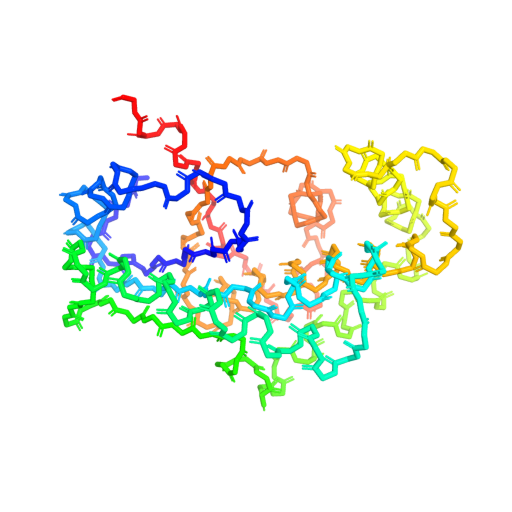409 C C . GLU A 1 175 ? 9.110 3.361 6.519 1.00 78.31 175 GLU A C 1
ATOM 1411 O O . GLU A 1 175 ? 10.099 4.055 6.772 1.00 78.31 175 GLU A O 1
ATOM 1416 N N . GLU A 1 176 ? 9.113 2.497 5.502 1.00 71.75 176 GLU A N 1
ATOM 1417 C CA . GLU A 1 176 ? 10.205 2.478 4.523 1.00 71.75 176 GLU A CA 1
ATOM 1418 C C . GLU A 1 176 ? 10.196 3.721 3.621 1.00 71.75 176 GLU A C 1
ATOM 1420 O O . GLU A 1 176 ? 9.203 4.440 3.499 1.00 71.75 176 GLU A O 1
ATOM 1425 N N . GLU A 1 177 ? 11.344 4.000 2.998 1.00 76.31 177 GLU A N 1
ATOM 1426 C CA . GLU A 1 177 ? 11.424 4.965 1.902 1.00 76.31 177 GLU A CA 1
ATOM 1427 C C . GLU A 1 177 ? 10.533 4.478 0.752 1.00 76.31 177 GLU A C 1
ATOM 1429 O O . GLU A 1 177 ? 10.903 3.567 0.015 1.00 76.31 177 GLU A O 1
ATOM 1434 N N . GLY A 1 178 ? 9.348 5.070 0.635 1.00 91.19 178 GLY A N 1
ATOM 1435 C CA . GLY A 1 178 ? 8.386 4.817 -0.430 1.00 91.19 178 GLY A CA 1
ATOM 1436 C C . GLY A 1 178 ? 7.922 6.123 -1.064 1.00 91.19 178 GLY A C 1
ATOM 1437 O O . GLY A 1 178 ? 8.066 7.200 -0.474 1.00 91.19 178 GLY A O 1
ATOM 1438 N N . LEU A 1 179 ? 7.331 6.024 -2.256 1.00 96.50 179 LEU A N 1
ATOM 1439 C CA . LEU A 1 179 ? 6.830 7.186 -2.990 1.00 96.50 179 LEU A CA 1
ATOM 1440 C C . LEU A 1 179 ? 5.818 7.984 -2.162 1.00 96.50 179 LEU A C 1
ATOM 1442 O O . LEU A 1 179 ? 5.953 9.200 -2.081 1.00 96.50 179 LEU A O 1
ATOM 1446 N N . ILE A 1 180 ? 4.892 7.330 -1.456 1.00 95.56 180 ILE A N 1
ATOM 1447 C CA . ILE A 1 180 ? 3.944 8.046 -0.596 1.00 95.56 180 ILE A CA 1
ATOM 1448 C C . ILE A 1 180 ? 4.633 8.938 0.445 1.00 95.56 180 ILE A C 1
ATOM 1450 O O . ILE A 1 180 ? 4.313 10.118 0.559 1.00 95.56 180 ILE A O 1
ATOM 1454 N N . LYS A 1 181 ? 5.634 8.421 1.164 1.00 95.12 181 LYS A N 1
ATOM 1455 C CA . LYS A 1 181 ? 6.383 9.202 2.159 1.00 95.12 181 LYS A CA 1
ATOM 1456 C C . LYS A 1 181 ? 7.086 10.389 1.507 1.00 95.12 181 LYS A C 1
ATOM 1458 O O . LYS A 1 181 ? 7.098 11.484 2.067 1.00 95.12 181 LYS A O 1
ATOM 1463 N N . TYR A 1 182 ? 7.661 10.173 0.325 1.00 96.50 182 TYR A N 1
ATOM 1464 C CA . TYR A 1 182 ? 8.316 11.226 -0.440 1.00 96.50 182 TYR A CA 1
ATOM 1465 C C . TYR A 1 182 ? 7.330 12.326 -0.856 1.00 96.50 182 TYR A C 1
ATOM 1467 O O . TYR A 1 182 ? 7.620 13.504 -0.657 1.00 96.50 182 TYR A O 1
ATOM 1475 N N . LEU A 1 183 ? 6.138 11.955 -1.337 1.00 97.06 183 LEU A N 1
ATOM 1476 C CA . LEU A 1 183 ? 5.085 12.900 -1.711 1.00 97.06 183 LEU A CA 1
ATOM 1477 C C . LEU A 1 183 ? 4.611 13.729 -0.513 1.00 97.06 183 LEU A C 1
ATOM 1479 O O . LEU A 1 183 ? 4.611 14.954 -0.591 1.00 97.06 183 LEU A O 1
ATOM 1483 N N . TYR A 1 184 ? 4.296 13.100 0.625 1.00 95.50 184 TYR A N 1
ATOM 1484 C CA . TYR A 1 184 ? 3.880 13.838 1.827 1.00 95.50 184 TYR A CA 1
ATOM 1485 C C . TYR A 1 184 ? 4.960 14.798 2.334 1.00 95.50 184 TYR A C 1
ATOM 1487 O O . TYR A 1 184 ? 4.619 15.848 2.874 1.00 95.50 184 TYR A O 1
ATOM 1495 N N . LYS A 1 185 ? 6.245 14.456 2.170 1.00 95.44 185 LYS A N 1
ATOM 1496 C CA . LYS A 1 185 ? 7.367 15.253 2.682 1.00 95.44 185 LYS A CA 1
ATOM 1497 C C . LYS A 1 185 ? 7.794 16.393 1.756 1.00 95.44 185 LYS A C 1
ATOM 1499 O O . LYS A 1 185 ? 8.190 17.441 2.258 1.00 95.44 185 LYS A O 1
ATOM 1504 N N . TYR A 1 186 ? 7.768 16.180 0.441 1.00 96.62 186 TYR A N 1
ATOM 1505 C CA . TYR A 1 186 ? 8.390 17.092 -0.528 1.00 96.62 186 TYR A CA 1
ATOM 1506 C C . TYR A 1 186 ? 7.434 17.637 -1.593 1.00 96.62 186 TYR A C 1
ATOM 1508 O O . TYR A 1 186 ? 7.747 18.657 -2.193 1.00 96.62 186 TYR A O 1
ATOM 1516 N N . HIS A 1 187 ? 6.279 17.001 -1.799 1.00 96.75 187 HIS A N 1
ATOM 1517 C CA . HIS A 1 187 ? 5.293 17.367 -2.824 1.00 96.75 187 HIS A CA 1
ATOM 1518 C C . HIS A 1 187 ? 3.879 17.461 -2.234 1.00 96.75 187 HIS A C 1
ATOM 1520 O O . HIS A 1 187 ? 2.893 17.045 -2.842 1.00 96.75 187 HIS A O 1
ATOM 1526 N N . THR A 1 188 ? 3.765 17.956 -0.995 1.00 96.81 188 THR A N 1
ATOM 1527 C CA . THR A 1 188 ? 2.474 18.096 -0.308 1.00 96.81 188 THR A CA 1
ATOM 1528 C C . THR A 1 188 ? 1.486 18.986 -1.077 1.00 96.81 188 THR A C 1
ATOM 1530 O O . THR A 1 188 ? 0.309 18.627 -1.113 1.00 96.81 188 THR A O 1
ATOM 1533 N N . PRO A 1 189 ? 1.891 20.134 -1.669 1.00 97.06 189 PRO A N 1
ATOM 1534 C CA . PRO A 1 189 ? 0.982 20.964 -2.461 1.00 97.06 189 PRO A CA 1
ATOM 1535 C C . PRO A 1 189 ? 0.401 20.223 -3.669 1.00 97.06 189 PRO A C 1
ATOM 1537 O O . PRO A 1 189 ? -0.815 20.203 -3.834 1.00 97.06 189 PRO A O 1
ATOM 1540 N N . GLU A 1 190 ? 1.243 19.549 -4.451 1.00 97.12 190 GLU A N 1
ATOM 1541 C CA . GLU A 1 190 ? 0.822 18.767 -5.616 1.00 97.12 190 GLU A CA 1
ATOM 1542 C C . GLU A 1 190 ? -0.060 17.589 -5.193 1.00 97.12 190 GLU A C 1
ATOM 1544 O O . GLU A 1 190 ? -1.071 17.306 -5.829 1.00 97.12 190 GLU A O 1
ATOM 1549 N N . LEU A 1 191 ? 0.268 16.935 -4.072 1.00 96.38 191 LEU A N 1
ATOM 1550 C CA . LEU A 1 191 ? -0.548 15.858 -3.518 1.00 96.38 191 LEU A CA 1
ATOM 1551 C C . LEU A 1 191 ? -1.957 16.344 -3.132 1.00 96.38 191 LEU A C 1
ATOM 1553 O O . LEU A 1 191 ? -2.947 15.673 -3.413 1.00 96.38 191 LEU A O 1
ATOM 1557 N N . LYS A 1 192 ? -2.066 17.523 -2.511 1.00 97.19 192 LYS A N 1
ATOM 1558 C CA . LYS A 1 192 ? -3.357 18.157 -2.195 1.00 97.19 192 LYS A CA 1
ATOM 1559 C C . LYS A 1 192 ? -4.152 18.503 -3.449 1.00 97.19 192 LYS A C 1
ATOM 1561 O O . LYS A 1 192 ? -5.370 18.324 -3.459 1.00 97.19 192 LYS A O 1
ATOM 1566 N N . GLU A 1 193 ? -3.468 18.981 -4.484 1.00 96.19 193 GLU A N 1
ATOM 1567 C CA . GLU A 1 193 ? -4.069 19.319 -5.772 1.00 96.19 193 GLU A CA 1
ATOM 1568 C C . GLU A 1 193 ? -4.671 18.082 -6.444 1.00 96.19 193 GLU A C 1
ATOM 1570 O O . GLU A 1 193 ? -5.865 18.086 -6.742 1.00 96.19 193 GLU A O 1
ATOM 1575 N N . ILE A 1 194 ? -3.898 16.999 -6.593 1.00 95.56 194 ILE A N 1
ATOM 1576 C CA . ILE A 1 194 ? -4.374 15.779 -7.267 1.00 95.56 194 ILE A CA 1
ATOM 1577 C C . ILE A 1 194 ? -5.465 15.029 -6.496 1.00 95.56 194 ILE A C 1
ATOM 1579 O O . ILE A 1 194 ? -6.210 14.248 -7.089 1.00 95.56 194 ILE A O 1
ATOM 1583 N N . LEU A 1 195 ? -5.547 15.237 -5.179 1.00 95.56 195 LEU A N 1
ATOM 1584 C CA . LEU A 1 195 ? -6.599 14.681 -4.327 1.00 95.56 195 LEU A CA 1
ATOM 1585 C C . LEU A 1 195 ? -7.799 15.623 -4.182 1.00 95.56 195 LEU A C 1
ATOM 1587 O O . LEU A 1 195 ? -8.795 15.231 -3.580 1.00 95.56 195 LEU A O 1
ATOM 1591 N N . HIS A 1 196 ? -7.714 16.854 -4.695 1.00 94.88 196 HIS A N 1
ATOM 1592 C CA . HIS A 1 196 ? -8.708 17.914 -4.511 1.00 94.88 196 HIS A CA 1
ATOM 1593 C C . HIS A 1 196 ? -9.059 18.177 -3.035 1.00 94.88 196 HIS A C 1
ATOM 1595 O O . HIS A 1 196 ? -10.219 18.407 -2.685 1.00 94.88 196 HIS A O 1
ATOM 1601 N N . LYS A 1 197 ? -8.053 18.153 -2.148 1.00 94.50 197 LYS A N 1
ATOM 1602 C CA . LYS A 1 197 ? -8.243 18.321 -0.698 1.00 94.50 197 LYS A CA 1
ATOM 1603 C C . LYS A 1 197 ? -7.395 19.461 -0.130 1.00 94.50 197 LYS A C 1
ATOM 1605 O O . LYS A 1 197 ? -6.188 19.497 -0.352 1.00 94.50 197 LYS A O 1
ATOM 1610 N N . PRO A 1 198 ? -7.967 20.348 0.706 1.00 94.44 198 PRO A N 1
ATOM 1611 C CA . PRO A 1 198 ? -7.187 21.389 1.382 1.00 94.44 198 PRO A CA 1
ATOM 1612 C C . PRO A 1 198 ? -6.294 20.825 2.503 1.00 94.44 198 PRO A C 1
ATOM 1614 O O . PRO A 1 198 ? -5.251 21.402 2.834 1.00 94.44 198 PRO A O 1
ATOM 1617 N N . VAL A 1 199 ? -6.694 19.691 3.088 1.00 95.50 199 VAL A N 1
ATOM 1618 C CA . VAL A 1 199 ? -6.033 19.022 4.214 1.00 95.50 199 VAL A CA 1
ATOM 1619 C C . VAL A 1 199 ? -5.907 17.529 3.912 1.00 95.50 199 VAL A C 1
ATOM 1621 O O . VAL A 1 199 ? -6.856 16.913 3.428 1.00 95.50 199 VAL A O 1
ATOM 1624 N N . LEU A 1 200 ? -4.726 16.977 4.195 1.00 96.00 200 LEU A N 1
ATOM 1625 C CA . LEU A 1 200 ? -4.435 15.546 4.119 1.00 96.00 200 LEU A CA 1
ATOM 1626 C C . LEU A 1 200 ? -4.580 14.949 5.522 1.00 96.00 200 LEU A C 1
ATOM 1628 O O . LEU A 1 200 ? -4.089 15.540 6.485 1.00 96.00 200 LEU A O 1
ATOM 1632 N N . ASN A 1 201 ? -5.257 13.812 5.629 1.00 94.12 201 ASN A N 1
ATOM 1633 C CA . ASN A 1 201 ? -5.651 13.207 6.903 1.00 94.12 201 ASN A CA 1
ATOM 1634 C C . ASN A 1 201 ? -4.766 12.026 7.313 1.00 94.12 201 ASN A C 1
ATOM 1636 O O . ASN A 1 201 ? -4.788 11.619 8.476 1.00 94.12 201 ASN A O 1
ATOM 1640 N N . ARG A 1 202 ? -4.016 11.449 6.369 1.00 94.69 202 ARG A N 1
ATOM 1641 C CA . ARG A 1 202 ? -3.235 10.238 6.605 1.00 94.69 202 ARG A CA 1
ATOM 1642 C C . ARG A 1 202 ? -2.245 10.413 7.753 1.00 94.69 202 ARG A C 1
ATOM 1644 O O . ARG A 1 202 ? -1.375 11.280 7.725 1.00 94.69 202 ARG A O 1
ATOM 1651 N N . THR A 1 203 ? -2.307 9.487 8.701 1.00 95.12 203 THR A N 1
ATOM 1652 C CA . THR A 1 203 ? -1.307 9.291 9.750 1.00 95.12 203 THR A CA 1
ATOM 1653 C C . THR A 1 203 ? -0.704 7.901 9.605 1.00 95.12 203 THR A C 1
ATOM 1655 O O . THR A 1 203 ? -1.430 6.914 9.569 1.00 95.12 203 THR A O 1
ATOM 1658 N N . PHE A 1 204 ? 0.623 7.804 9.539 1.00 95.56 204 PHE A N 1
ATOM 1659 C CA . PHE A 1 204 ? 1.310 6.515 9.496 1.00 95.56 204 PHE A CA 1
ATOM 1660 C C . PHE A 1 204 ? 1.744 6.069 10.894 1.00 95.56 204 PHE A C 1
ATOM 1662 O O . PHE A 1 204 ? 2.323 6.853 11.648 1.00 95.56 204 PHE A O 1
ATOM 1669 N N . ILE A 1 205 ? 1.526 4.795 11.220 1.00 95.06 205 ILE A N 1
ATOM 1670 C CA . ILE A 1 205 ? 2.057 4.152 12.423 1.00 95.06 205 ILE A CA 1
ATOM 1671 C C . ILE A 1 205 ? 2.828 2.894 12.016 1.00 95.06 205 ILE A C 1
ATOM 1673 O O 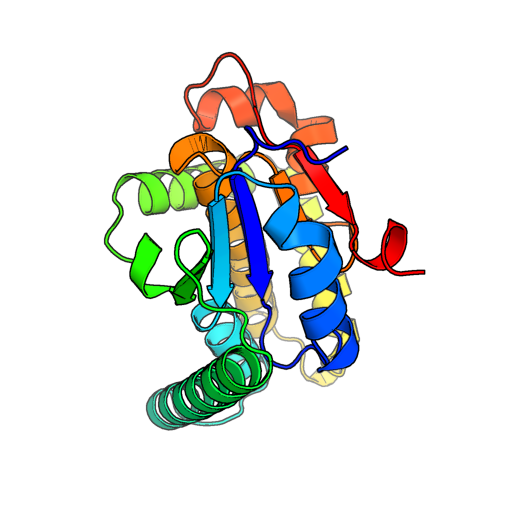. ILE A 1 205 ? 2.324 2.026 11.307 1.00 95.06 205 ILE A O 1
ATOM 1677 N N . SER A 1 206 ? 4.065 2.785 12.500 1.00 94.00 206 SER A N 1
ATOM 1678 C CA . SER A 1 206 ? 4.896 1.595 12.313 1.00 94.00 206 SER A CA 1
ATOM 1679 C C . SER A 1 206 ? 4.517 0.520 13.331 1.00 94.00 206 SER A C 1
ATOM 1681 O O . SER A 1 206 ? 4.628 0.753 14.536 1.00 94.00 206 SER A O 1
ATOM 1683 N N . LEU A 1 207 ? 4.135 -0.673 12.870 1.00 92.62 207 LEU A N 1
ATOM 1684 C CA . LEU A 1 207 ? 3.916 -1.830 13.741 1.00 92.62 207 LEU A CA 1
ATOM 1685 C C . LEU A 1 207 ? 5.187 -2.176 14.516 1.00 92.62 207 LEU A C 1
ATOM 1687 O O . LEU A 1 207 ? 5.103 -2.362 15.722 1.00 92.62 207 LEU A O 1
ATOM 1691 N N . GLU A 1 208 ? 6.358 -2.179 13.870 1.00 91.38 208 GLU A N 1
ATOM 1692 C CA . GLU A 1 208 ? 7.644 -2.458 14.534 1.00 91.38 208 GLU A CA 1
ATOM 1693 C C . GLU A 1 208 ? 7.958 -1.445 15.660 1.00 91.38 208 GLU A C 1
ATOM 1695 O O . GLU A 1 208 ? 8.752 -1.749 16.539 1.00 91.38 208 GLU A O 1
ATOM 1700 N N . SER A 1 209 ? 7.333 -0.257 15.672 1.00 90.25 209 SER A N 1
ATOM 1701 C CA . SER A 1 209 ? 7.528 0.741 16.743 1.00 90.25 209 SER A CA 1
ATOM 1702 C C . SER A 1 209 ? 6.638 0.548 17.973 1.00 90.25 209 SER A C 1
ATOM 1704 O O . SER A 1 209 ? 6.920 1.122 19.022 1.00 90.25 209 SER A O 1
ATOM 1706 N N . ILE A 1 210 ? 5.559 -0.230 17.844 1.00 90.31 210 ILE A N 1
ATOM 1707 C CA . ILE A 1 210 ? 4.583 -0.471 18.919 1.00 90.31 210 ILE A CA 1
ATOM 1708 C C . ILE A 1 210 ? 4.488 -1.951 19.319 1.00 90.31 210 ILE A C 1
ATOM 1710 O O . ILE A 1 210 ? 3.952 -2.258 20.379 1.00 90.31 210 ILE A O 1
ATOM 1714 N N . TYR A 1 211 ? 5.004 -2.855 18.484 1.00 83.94 211 TYR A N 1
ATOM 1715 C CA . TYR A 1 211 ? 5.104 -4.298 18.700 1.00 83.94 211 TYR A CA 1
ATOM 1716 C C . TYR A 1 211 ? 6.502 -4.664 19.230 1.00 83.94 211 TYR A C 1
ATOM 1718 O O . TYR A 1 211 ? 7.281 -5.321 18.538 1.00 83.94 211 TYR A O 1
ATOM 1726 N N . CYS A 1 212 ? 6.837 -4.172 20.426 1.00 59.91 212 CYS A N 1
ATOM 1727 C CA . CYS A 1 212 ? 8.070 -4.528 21.136 1.00 59.91 212 CYS A CA 1
ATOM 1728 C C . CYS A 1 212 ? 7.850 -5.754 22.027 1.00 59.91 212 CYS A C 1
ATOM 1730 O O . CYS A 1 212 ? 6.951 -5.681 22.896 1.00 59.91 212 CYS A O 1
#

Radius of gyration: 17.2 Å; Cα contacts (8 Å, |Δi|>4): 278; chains: 1; bounding box: 39×41×40 Å

Organism: NCBI:txid137584

Solvent-accessible surface area (backbone atoms only — not comparable to full-atom values): 11736 Å² total; per-residue (Å²): 134,84,40,64,83,38,28,33,27,32,71,38,64,69,92,54,81,72,80,35,71,70,50,51,45,44,42,51,72,61,49,56,79,30,30,51,33,35,41,35,34,38,38,52,64,60,40,49,51,54,40,58,60,64,66,73,63,54,71,70,56,45,51,58,51,47,53,51,50,52,53,51,49,52,49,52,40,52,75,65,59,50,68,51,100,46,33,48,82,43,48,50,70,80,51,71,82,36,66,67,42,52,51,40,37,53,43,52,52,48,50,32,70,75,32,66,69,49,36,53,48,47,52,52,50,28,55,60,55,47,58,75,80,40,60,74,92,68,64,45,74,66,40,49,50,52,40,41,49,47,52,50,51,55,33,28,49,52,47,35,41,18,66,68,74,55,22,25,34,38,44,36,66,61,89,64,99,43,67,52,60,49,36,66,73,76,36,44,70,61,52,28,57,67,66,75,36,100,70,87,61,64,40,82,44,39,44,65,79,73,66,122